Protein AF-A0A6B2M3L9-F1 (afdb_monomer)

Organism: NCBI:txid2706888

pLDDT: mean 85.32, std 13.28, range [47.09, 97.5]

Mean predicted aligned error: 15.11 Å

Solvent-accessible surface area (backbone atoms only — not comparable to full-atom values): 11676 Å² total; per-residue (Å²): 139,66,79,67,62,62,58,60,60,64,67,70,68,80,61,78,62,56,39,103,84,76,45,47,37,71,60,55,49,53,52,52,51,51,52,53,51,51,51,54,47,61,70,46,40,64,62,50,50,49,46,43,61,72,49,51,46,55,51,48,52,53,52,54,53,60,69,63,61,40,58,59,52,74,47,27,48,54,23,55,56,50,47,70,80,52,62,83,83,73,77,61,78,77,59,72,64,33,54,54,27,39,48,57,24,44,38,56,18,36,79,68,59,44,36,51,58,44,14,52,62,48,30,78,83,40,84,62,36,37,57,48,34,48,57,46,38,74,45,42,57,58,60,59,44,56,58,52,52,53,46,32,73,74,35,67,64,70,66,42,69,66,49,54,46,69,70,42,37,18,75,69,40,50,52,49,45,59,74,47,66,83,44,85,93,48,84,77,72,76,89,39,68,30,93,61,45,76,79,74,48,85,132

Foldseek 3Di:
DDPVVVVVVVVVPPDQDADPVRHRPVVVVVVVVVVVVVVVCVVCVVVVVVCCVVPVVVVVVVVVVVVVPCLCCVLQVQLVVQCVPDDPVVPDDRDVSSVVSVLVSLQVCLVVVSLLVVQVVCCVVPPPSNVVSVVCSVCSVVVVCVVLVVVCVVDVCSVDPVSVCVLFAAPVLVVQQVVCVPVPVDDRDDGDGHPCNVVVDDD

Sequence (203 aa):
MTPDEHRRADEAATGPMLAADGRPLKASLNRALRRQKLRAMMLIAPLLIFVLVTFIAPIADMLFRSIENQIVSDTLPRTTTELAEWDANSGDIPPPEVFHALFKDMFIATERKAHTRLGSRLNYELTGVSSLFRKSGRRVDDMGEVYQDQFEDLNGFWKDGENWSAMMGSGSWLSAMGDWNGNKDAAQPIFEARGDIASILPE

Radius of gyration: 38.56 Å; Cα contacts (8 Å, |Δi|>4): 122; chains: 1; bounding box: 56×53×126 Å

Secondary structure (DSSP, 8-state):
--THHHHHHHHTT-S--B-TTSSBHHHHHHHHHHHHHHHHHHHHHHHHHHHIIIIIHHHHHHHHHHHT-THHHHHSHHHHHHHTTS-TTS-SPPPHHHHHHHHHHHHHHHHTTHHHHHHHHHTTTSTTHHHHHHHHHHHHHHHHHHHHHHHHHH-GGGG-HHHHHHHHB-HHHHHHHHHHTT-TTSPPPPP-B-TTHHHHS--

Structure (mmCIF, N/CA/C/O backbone):
data_AF-A0A6B2M3L9-F1
#
_entry.id   AF-A0A6B2M3L9-F1
#
loop_
_atom_site.group_PDB
_atom_site.id
_atom_site.type_symbol
_atom_site.label_atom_id
_atom_site.label_alt_id
_atom_site.label_comp_id
_atom_site.label_asym_id
_atom_site.label_entity_id
_atom_site.label_seq_id
_atom_site.pdbx_PDB_ins_code
_atom_site.Cartn_x
_atom_site.Cartn_y
_atom_site.Cartn_z
_atom_site.occupancy
_atom_site.B_iso_or_equiv
_atom_site.auth_seq_id
_atom_site.auth_comp_id
_atom_site.auth_asym_id
_atom_site.auth_atom_id
_atom_site.pdbx_PDB_model_num
ATOM 1 N N . MET A 1 1 ? 4.095 -31.100 -97.650 1.00 48.94 1 MET A N 1
ATOM 2 C CA . MET A 1 1 ? 4.416 -31.017 -96.213 1.00 48.94 1 MET A CA 1
ATOM 3 C C . MET A 1 1 ? 3.658 -29.812 -95.678 1.00 48.94 1 MET A C 1
ATOM 5 O O . MET A 1 1 ? 3.922 -28.705 -96.132 1.00 48.94 1 MET A O 1
ATOM 9 N N . THR A 1 2 ? 2.571 -30.036 -94.939 1.00 52.72 2 THR A N 1
ATOM 10 C CA . THR A 1 2 ? 1.562 -29.008 -94.617 1.00 52.72 2 THR A CA 1
ATOM 11 C C . THR A 1 2 ? 1.890 -28.275 -93.307 1.00 52.72 2 THR A C 1
ATOM 13 O O . THR A 1 2 ? 2.439 -28.896 -92.399 1.00 52.72 2 THR A O 1
ATOM 16 N N . PRO A 1 3 ? 1.506 -26.990 -93.158 1.00 59.06 3 PRO A N 1
ATOM 17 C CA . PRO A 1 3 ? 1.778 -26.159 -91.971 1.00 59.06 3 PRO A CA 1
ATOM 18 C C . PRO A 1 3 ? 1.304 -26.719 -90.616 1.00 59.06 3 PRO A C 1
ATOM 20 O O . PRO A 1 3 ? 1.728 -26.234 -89.569 1.00 59.06 3 PRO A O 1
ATOM 23 N N . ASP A 1 4 ? 0.443 -27.738 -90.616 1.00 57.81 4 ASP A N 1
ATOM 24 C CA . ASP A 1 4 ? -0.094 -28.355 -89.400 1.00 57.81 4 ASP A CA 1
ATOM 25 C C . ASP A 1 4 ? 0.897 -29.288 -88.678 1.00 57.81 4 ASP A C 1
ATOM 27 O O . ASP A 1 4 ? 0.732 -29.530 -87.482 1.00 57.81 4 ASP A O 1
ATOM 31 N N . GLU A 1 5 ? 1.960 -29.760 -89.343 1.00 55.97 5 GLU A N 1
ATOM 32 C CA . GLU A 1 5 ? 3.018 -30.551 -88.684 1.00 55.97 5 GLU A CA 1
ATOM 33 C C . GLU A 1 5 ? 3.893 -29.689 -87.764 1.00 55.97 5 GLU A C 1
ATOM 35 O O . GLU A 1 5 ? 4.290 -30.139 -86.690 1.00 55.97 5 GLU A O 1
ATOM 40 N N . HIS A 1 6 ? 4.120 -28.421 -88.125 1.00 52.31 6 HIS A N 1
ATOM 41 C CA . HIS A 1 6 ? 4.870 -27.482 -87.288 1.00 52.31 6 HIS A CA 1
ATOM 42 C C . HIS A 1 6 ? 4.112 -27.120 -86.005 1.00 52.31 6 HIS A C 1
ATOM 44 O O . HIS A 1 6 ? 4.723 -27.007 -84.947 1.00 52.31 6 HIS A O 1
ATOM 50 N N . ARG A 1 7 ? 2.775 -27.025 -86.058 1.00 51.75 7 ARG A N 1
ATOM 51 C CA . ARG A 1 7 ? 1.961 -26.674 -84.882 1.00 51.75 7 ARG A CA 1
ATOM 52 C C . ARG A 1 7 ? 1.922 -27.795 -83.830 1.00 51.75 7 ARG A C 1
ATOM 54 O O . ARG A 1 7 ? 1.886 -27.501 -82.642 1.00 51.75 7 ARG A O 1
ATOM 61 N N . ARG A 1 8 ? 2.001 -29.071 -84.241 1.00 50.62 8 ARG A N 1
ATOM 62 C CA . ARG A 1 8 ? 2.058 -30.212 -83.301 1.00 50.62 8 ARG A CA 1
ATOM 63 C C . ARG A 1 8 ? 3.424 -30.405 -82.633 1.00 50.62 8 ARG A C 1
ATOM 65 O O . ARG A 1 8 ? 3.482 -31.016 -81.569 1.00 50.62 8 ARG A O 1
ATOM 72 N N . ALA A 1 9 ? 4.508 -29.920 -83.242 1.00 49.44 9 ALA A N 1
ATOM 73 C CA . ALA A 1 9 ? 5.849 -30.021 -82.664 1.00 49.44 9 ALA A CA 1
ATOM 74 C C . ALA A 1 9 ? 6.054 -29.038 -81.494 1.00 49.44 9 ALA A C 1
ATOM 76 O O . ALA A 1 9 ? 6.713 -29.390 -80.517 1.00 49.44 9 ALA A O 1
ATOM 77 N N . ASP A 1 10 ? 5.429 -27.856 -81.551 1.00 48.56 10 ASP A N 1
ATOM 78 C CA . ASP A 1 10 ? 5.537 -26.833 -80.500 1.00 48.56 10 ASP A CA 1
ATOM 79 C C . ASP A 1 10 ? 4.675 -27.139 -79.258 1.00 48.56 10 ASP A C 1
ATOM 81 O O . ASP A 1 10 ? 5.080 -26.839 -78.134 1.00 48.56 10 ASP A O 1
ATOM 85 N N . GLU A 1 11 ? 3.527 -27.813 -79.408 1.00 47.16 11 GLU A N 1
ATOM 86 C CA . GLU A 1 11 ? 2.681 -28.224 -78.267 1.00 47.16 11 GLU A CA 1
ATOM 87 C C . GLU A 1 11 ? 3.314 -29.345 -77.411 1.00 47.16 11 GLU A C 1
ATOM 89 O O . GLU A 1 11 ? 2.995 -29.498 -76.226 1.00 47.16 11 GLU A O 1
ATOM 94 N N . ALA A 1 12 ? 4.267 -30.103 -77.969 1.00 47.09 12 ALA A N 1
ATOM 95 C CA . ALA A 1 12 ? 4.959 -31.193 -77.277 1.00 47.09 12 ALA A CA 1
ATOM 96 C C . ALA A 1 12 ? 6.032 -30.718 -76.270 1.00 47.09 12 ALA A C 1
ATOM 98 O O . ALA A 1 12 ? 6.519 -31.516 -75.467 1.00 47.09 12 ALA A O 1
ATOM 99 N N . ALA A 1 13 ? 6.385 -29.427 -76.257 1.00 51.84 13 ALA A N 1
ATOM 100 C CA . ALA A 1 13 ? 7.450 -28.869 -75.416 1.00 51.84 13 ALA A CA 1
ATOM 101 C C . ALA A 1 13 ? 6.961 -28.290 -74.069 1.00 51.84 13 ALA A C 1
ATOM 103 O O . ALA A 1 13 ? 7.661 -27.507 -73.430 1.00 51.84 13 ALA A O 1
ATOM 104 N N . THR A 1 14 ? 5.780 -28.692 -73.593 1.00 51.78 14 THR A N 1
ATOM 105 C CA . THR A 1 14 ? 5.198 -28.215 -72.319 1.00 51.78 14 THR A CA 1
ATOM 106 C C . THR A 1 14 ? 5.592 -29.080 -71.108 1.00 51.78 14 THR A C 1
ATOM 108 O O . THR A 1 14 ? 4.874 -29.161 -70.112 1.00 51.78 14 THR A O 1
ATOM 111 N N . GLY A 1 15 ? 6.737 -29.765 -71.185 1.00 62.34 15 GLY A N 1
ATOM 112 C CA . GLY A 1 15 ? 7.331 -30.498 -70.064 1.00 62.34 15 GLY A CA 1
ATOM 113 C C . GLY A 1 15 ? 8.090 -29.560 -69.111 1.00 62.34 15 GLY A C 1
ATOM 114 O O . GLY A 1 15 ? 8.574 -28.512 -69.543 1.00 62.34 15 GLY A O 1
ATOM 115 N N . PRO A 1 16 ? 8.234 -29.888 -67.811 1.00 62.62 16 PRO A N 1
ATOM 116 C CA . PRO A 1 16 ? 9.019 -29.070 -66.886 1.00 62.62 16 PRO A CA 1
ATOM 117 C C . PRO A 1 16 ? 10.435 -28.878 -67.440 1.00 62.62 16 PRO A C 1
ATOM 119 O O . PRO A 1 16 ? 11.107 -29.872 -67.684 1.00 62.62 16 PRO A O 1
ATOM 122 N N . MET A 1 17 ? 10.906 -27.635 -67.622 1.00 62.09 17 MET A N 1
ATOM 123 C CA . MET A 1 17 ? 12.296 -27.390 -68.040 1.00 62.09 17 MET A CA 1
ATOM 124 C C . MET A 1 17 ? 13.234 -28.109 -67.067 1.00 62.09 17 MET A C 1
ATOM 126 O O . MET A 1 17 ? 13.226 -27.803 -65.872 1.00 62.09 17 MET A O 1
ATOM 130 N N . LEU A 1 18 ? 13.987 -29.091 -67.554 1.00 59.44 18 LEU A N 1
ATOM 131 C CA . LEU A 1 18 ? 14.898 -29.902 -66.752 1.00 59.44 18 LEU A CA 1
ATOM 132 C C . LEU A 1 18 ? 16.291 -29.264 -66.767 1.00 59.44 18 LEU A C 1
ATOM 134 O O . LEU A 1 18 ? 16.744 -28.754 -67.788 1.00 59.44 18 LEU A O 1
ATOM 138 N N . ALA A 1 19 ? 16.971 -29.273 -65.626 1.00 64.25 19 ALA A N 1
ATOM 139 C CA . ALA A 1 19 ? 18.393 -28.967 -65.553 1.00 64.25 19 ALA A CA 1
ATOM 140 C C . ALA A 1 19 ? 19.220 -30.144 -66.116 1.00 64.25 19 ALA A C 1
ATOM 142 O O . ALA A 1 19 ? 18.691 -31.237 -66.324 1.00 64.25 19 ALA A O 1
ATOM 143 N N . ALA A 1 20 ? 20.524 -29.939 -66.340 1.00 67.44 20 ALA A N 1
ATOM 144 C CA . ALA A 1 20 ? 21.440 -30.937 -66.919 1.00 67.44 20 ALA A CA 1
ATOM 145 C C . ALA A 1 20 ? 21.526 -32.273 -66.137 1.00 67.44 20 ALA A C 1
ATOM 147 O O . ALA A 1 20 ? 22.102 -33.238 -66.627 1.00 67.44 20 ALA A O 1
ATOM 148 N N . ASP A 1 21 ? 20.944 -32.335 -64.935 1.00 64.75 21 ASP A N 1
ATOM 149 C CA . ASP A 1 21 ? 20.854 -33.489 -64.036 1.00 64.75 21 ASP A CA 1
ATOM 150 C C . ASP A 1 21 ? 19.452 -34.149 -63.999 1.00 64.75 21 ASP A C 1
ATOM 152 O O . ASP A 1 21 ? 19.182 -34.983 -63.134 1.00 64.75 21 ASP A O 1
ATOM 156 N N . GLY A 1 22 ? 18.540 -33.779 -64.909 1.00 66.56 22 GLY A N 1
ATOM 157 C CA . GLY A 1 22 ? 17.217 -34.404 -65.059 1.00 66.56 22 GLY A CA 1
ATOM 158 C C . GLY A 1 22 ? 16.165 -33.967 -64.031 1.00 66.56 22 GLY A C 1
ATOM 159 O O . GLY A 1 22 ? 15.066 -34.519 -63.998 1.00 66.56 22 GLY A O 1
ATOM 160 N N . ARG A 1 23 ? 16.463 -32.972 -63.186 1.00 69.69 23 ARG A N 1
ATOM 161 C CA . ARG A 1 23 ? 15.515 -32.404 -62.210 1.00 69.69 23 ARG A CA 1
ATOM 162 C C . ARG A 1 23 ? 14.877 -31.121 -62.744 1.00 69.69 23 ARG A C 1
ATOM 164 O O . ARG A 1 23 ? 15.546 -30.371 -63.451 1.00 69.69 23 ARG A O 1
ATOM 171 N N . PRO A 1 24 ? 13.621 -30.796 -62.379 1.00 77.25 24 PRO A N 1
ATOM 172 C CA . PRO A 1 24 ? 12.988 -29.557 -62.819 1.00 77.25 24 PRO A CA 1
ATOM 173 C C . PRO A 1 24 ? 13.803 -28.341 -62.353 1.00 77.25 24 PRO A C 1
ATOM 175 O O . PRO A 1 24 ? 14.086 -28.181 -61.164 1.00 77.25 24 PRO A O 1
ATOM 178 N N . LEU A 1 25 ? 14.152 -27.461 -63.290 1.00 67.44 25 LEU A N 1
ATOM 179 C CA . LEU A 1 25 ? 15.033 -26.298 -63.135 1.00 67.44 25 LEU A CA 1
ATOM 180 C C . LEU A 1 25 ? 14.599 -25.364 -61.993 1.00 67.44 25 LEU A C 1
ATOM 182 O O . LEU A 1 25 ? 15.423 -24.821 -61.261 1.00 67.44 25 LEU A O 1
ATOM 186 N N . LYS A 1 26 ? 13.286 -25.229 -61.766 1.00 69.88 26 LYS A N 1
ATOM 187 C CA . LYS A 1 26 ? 12.735 -24.465 -60.633 1.00 69.88 26 LYS A CA 1
ATOM 188 C C . LYS A 1 26 ? 13.157 -25.043 -59.275 1.00 69.88 26 LYS A C 1
ATOM 190 O O . LYS A 1 26 ? 13.418 -24.291 -58.338 1.00 69.88 26 LYS A O 1
ATOM 195 N N . ALA A 1 27 ? 13.245 -26.368 -59.151 1.00 73.19 27 ALA A N 1
ATOM 196 C CA . ALA A 1 27 ? 13.623 -27.030 -57.906 1.00 73.19 27 ALA A CA 1
ATOM 197 C C . ALA A 1 27 ? 15.128 -26.899 -57.616 1.00 73.19 27 ALA A C 1
ATOM 199 O O . ALA A 1 27 ? 15.513 -26.671 -56.465 1.00 73.19 27 ALA A O 1
ATOM 200 N N . SER A 1 28 ? 15.981 -26.988 -58.643 1.00 72.94 28 SER A N 1
ATOM 201 C CA . SER A 1 28 ? 17.429 -26.794 -58.497 1.00 72.94 28 SER A CA 1
ATOM 202 C C . SER A 1 28 ? 17.779 -25.332 -58.189 1.00 72.94 28 SER A C 1
ATOM 204 O O . SER A 1 28 ? 18.549 -25.081 -57.256 1.00 72.94 28 SER A O 1
ATOM 206 N N . LEU A 1 29 ? 17.130 -24.370 -58.858 1.00 77.56 29 LEU A N 1
ATOM 207 C CA . LEU A 1 29 ? 17.262 -22.935 -58.574 1.00 77.56 29 LEU A CA 1
ATOM 208 C C . LEU A 1 29 ? 16.836 -22.589 -57.144 1.00 77.56 29 LEU A C 1
ATOM 210 O O . LEU A 1 29 ? 17.600 -21.968 -56.408 1.00 77.56 29 LEU A O 1
ATOM 214 N N . ASN A 1 30 ? 15.664 -23.046 -56.697 1.00 79.62 30 ASN A N 1
ATOM 215 C CA . ASN A 1 30 ? 15.196 -22.780 -55.334 1.00 79.62 30 ASN A CA 1
ATOM 216 C C . ASN A 1 30 ? 16.140 -23.351 -54.265 1.00 79.62 30 ASN A C 1
ATOM 218 O O . ASN A 1 30 ? 16.348 -22.730 -53.220 1.00 79.62 30 ASN A O 1
ATOM 222 N N . ARG A 1 31 ? 16.753 -24.514 -54.515 1.00 81.56 31 ARG A N 1
ATOM 223 C CA . ARG A 1 31 ? 17.746 -25.107 -53.607 1.00 81.56 31 ARG A CA 1
ATOM 224 C C . ARG A 1 31 ? 19.040 -24.295 -53.566 1.00 81.56 31 ARG A C 1
ATOM 226 O O . ARG A 1 31 ? 19.582 -24.083 -52.480 1.00 81.56 31 ARG A O 1
ATOM 233 N N . ALA A 1 32 ? 19.525 -23.842 -54.720 1.00 81.62 32 ALA A N 1
ATOM 234 C CA . ALA A 1 32 ? 20.705 -22.986 -54.811 1.00 81.62 32 ALA A CA 1
ATOM 235 C C . ALA A 1 32 ? 20.472 -21.645 -54.094 1.00 81.62 32 ALA A C 1
ATOM 237 O O . ALA A 1 32 ? 21.270 -21.253 -53.242 1.00 81.62 32 ALA A O 1
ATOM 238 N N . LEU A 1 33 ? 19.319 -21.014 -54.331 1.00 81.81 33 LEU A N 1
ATOM 239 C CA . LEU A 1 33 ? 18.923 -19.763 -53.685 1.00 81.81 33 LEU A CA 1
ATOM 240 C C . LEU A 1 33 ? 18.785 -19.908 -52.163 1.00 81.81 33 LEU A C 1
ATOM 242 O O . LEU A 1 33 ? 19.264 -19.053 -51.422 1.00 81.81 33 LEU A O 1
ATOM 246 N N . ARG A 1 34 ? 18.191 -21.000 -51.660 1.00 86.69 34 ARG A N 1
ATOM 247 C CA . ARG A 1 34 ? 18.121 -21.271 -50.209 1.00 86.69 34 ARG A CA 1
ATOM 248 C C . ARG A 1 34 ? 19.507 -21.420 -49.581 1.00 86.69 34 ARG A C 1
ATOM 250 O O . ARG A 1 34 ? 19.736 -20.889 -48.500 1.00 86.69 34 ARG A O 1
ATOM 257 N N . ARG A 1 35 ? 20.441 -22.099 -50.257 1.00 89.00 35 ARG A N 1
ATOM 258 C CA . ARG A 1 35 ? 21.833 -22.241 -49.790 1.00 89.00 35 ARG A CA 1
ATOM 259 C C . ARG A 1 35 ? 22.562 -20.902 -49.752 1.00 89.00 35 ARG A C 1
ATOM 261 O O . ARG A 1 35 ? 23.281 -20.639 -48.793 1.00 89.00 35 ARG A O 1
ATOM 268 N N . GLN A 1 36 ? 22.356 -20.059 -50.759 1.00 87.81 36 GLN A N 1
ATOM 269 C CA . GLN A 1 36 ? 22.937 -18.719 -50.798 1.00 87.81 36 GLN A CA 1
ATOM 270 C C . GLN A 1 36 ? 22.369 -17.829 -49.684 1.00 87.81 36 GLN A C 1
ATOM 272 O O . GLN A 1 36 ? 23.140 -17.199 -48.965 1.00 87.81 36 GLN A O 1
ATOM 277 N N . LYS A 1 37 ? 21.045 -17.849 -49.468 1.00 86.62 37 LYS A N 1
ATOM 278 C CA . LYS A 1 37 ? 20.388 -17.130 -48.362 1.00 86.62 37 LYS A CA 1
ATOM 279 C C . LYS A 1 37 ? 20.866 -17.612 -46.992 1.00 86.62 37 LYS A C 1
ATOM 281 O O . LYS A 1 37 ? 21.192 -16.788 -46.149 1.00 86.62 37 LYS A O 1
ATOM 286 N N . LEU A 1 38 ? 20.966 -18.925 -46.777 1.00 92.38 38 LEU A N 1
ATOM 287 C CA . LEU A 1 38 ? 21.485 -19.487 -45.525 1.00 92.38 38 LEU A CA 1
ATOM 288 C C . LEU A 1 38 ? 22.948 -19.105 -45.282 1.00 92.38 38 LEU A C 1
ATOM 290 O O . LEU A 1 38 ? 23.289 -18.752 -44.161 1.00 92.38 38 LEU A O 1
ATOM 294 N N . ARG A 1 39 ? 23.806 -19.120 -46.312 1.00 92.62 39 ARG A N 1
ATOM 295 C CA . ARG A 1 39 ? 25.192 -18.635 -46.186 1.00 92.62 39 ARG A CA 1
ATOM 296 C C . ARG A 1 39 ? 25.254 -17.157 -45.819 1.00 92.62 39 ARG A C 1
ATOM 298 O O . ARG A 1 39 ? 26.001 -16.805 -44.915 1.00 92.62 39 ARG A O 1
ATOM 305 N N . ALA A 1 40 ? 24.465 -16.314 -46.483 1.00 91.62 40 ALA A N 1
ATOM 306 C CA . ALA A 1 40 ? 24.402 -14.890 -46.167 1.00 91.62 40 ALA A CA 1
ATOM 307 C C . ALA A 1 40 ? 23.916 -14.653 -44.725 1.00 91.62 40 ALA A C 1
ATOM 309 O O . ALA A 1 40 ? 24.529 -13.880 -43.995 1.00 91.62 40 ALA A O 1
ATOM 310 N N . MET A 1 41 ? 22.882 -15.378 -44.281 1.00 93.81 41 MET A N 1
ATOM 311 C CA . MET A 1 41 ? 22.412 -15.310 -42.895 1.00 93.81 41 MET A CA 1
ATOM 312 C C . MET A 1 41 ? 23.466 -15.808 -41.904 1.00 93.81 41 MET A C 1
ATOM 314 O O . MET A 1 41 ? 23.666 -15.155 -40.893 1.00 93.81 41 MET A O 1
ATOM 318 N N . MET A 1 42 ? 24.189 -16.895 -42.195 1.00 95.62 42 MET A N 1
ATOM 319 C CA . MET A 1 42 ? 25.257 -17.401 -41.319 1.00 95.62 42 MET A CA 1
ATOM 320 C C . MET A 1 42 ? 26.441 -16.437 -41.191 1.00 95.62 42 MET A C 1
ATOM 322 O O . MET A 1 42 ? 27.052 -16.386 -40.132 1.00 95.62 42 MET A O 1
ATOM 326 N N . LEU A 1 43 ? 26.762 -15.666 -42.234 1.00 94.81 43 LEU A N 1
ATOM 327 C CA . LEU A 1 43 ? 27.829 -14.660 -42.176 1.00 94.81 43 LEU A CA 1
ATOM 328 C C . LEU A 1 43 ? 27.445 -13.448 -41.314 1.00 94.81 43 LEU A C 1
ATOM 330 O O . LEU A 1 43 ? 28.302 -12.883 -40.644 1.00 94.81 43 LEU A O 1
ATOM 334 N N . ILE A 1 44 ? 26.167 -13.061 -41.315 1.00 94.44 44 ILE A N 1
ATOM 335 C CA . ILE A 1 44 ? 25.662 -11.899 -40.562 1.00 94.44 44 ILE A CA 1
ATOM 336 C C . ILE A 1 44 ? 25.198 -12.300 -39.150 1.00 94.44 44 ILE A C 1
ATOM 338 O O . ILE A 1 44 ? 25.200 -11.474 -38.237 1.00 94.44 44 ILE A O 1
ATOM 342 N N . ALA A 1 45 ? 24.847 -13.573 -38.944 1.00 96.38 45 ALA A N 1
ATOM 343 C CA . ALA A 1 45 ? 24.334 -14.102 -37.684 1.00 96.38 45 ALA A CA 1
ATOM 344 C C . ALA A 1 45 ? 25.205 -13.779 -36.458 1.00 96.38 45 ALA A C 1
ATOM 346 O O . ALA A 1 45 ? 24.614 -13.392 -35.458 1.00 96.38 45 ALA A O 1
ATOM 347 N N . PRO A 1 46 ? 26.553 -13.859 -36.477 1.00 95.88 46 PRO A N 1
ATOM 348 C CA . PRO A 1 46 ? 27.361 -13.567 -35.291 1.00 95.88 46 PRO A CA 1
ATOM 349 C C . PRO A 1 46 ? 27.185 -12.127 -34.805 1.00 95.88 46 PRO A C 1
ATOM 351 O O . PRO A 1 46 ? 26.963 -11.894 -33.619 1.00 95.88 46 PRO A O 1
ATOM 354 N N . LEU A 1 47 ? 27.217 -11.165 -35.732 1.00 96.50 47 LEU A N 1
ATOM 355 C CA . LEU A 1 47 ? 27.006 -9.755 -35.417 1.00 96.50 47 LEU A CA 1
ATOM 356 C C . LEU A 1 47 ? 25.562 -9.502 -34.972 1.00 96.50 47 LEU A C 1
ATOM 358 O O . LEU A 1 47 ? 25.329 -8.792 -33.998 1.00 96.50 47 LEU A O 1
ATOM 362 N N . LEU A 1 48 ? 24.593 -10.111 -35.656 1.00 96.62 48 LEU A N 1
ATOM 363 C CA . LEU A 1 48 ? 23.184 -9.979 -35.303 1.00 96.62 48 LEU A CA 1
ATOM 364 C C . LEU A 1 48 ? 22.901 -10.534 -33.900 1.00 96.62 48 LEU A C 1
ATOM 366 O O . LEU A 1 48 ? 22.276 -9.855 -33.095 1.00 96.62 48 LEU A O 1
ATOM 370 N N . ILE A 1 49 ? 23.401 -11.732 -33.587 1.00 97.44 49 ILE A N 1
ATOM 371 C CA . ILE A 1 49 ? 23.283 -12.357 -32.264 1.00 97.44 49 ILE A CA 1
ATOM 372 C C . ILE A 1 49 ? 23.933 -11.468 -31.207 1.00 97.44 49 ILE A C 1
ATOM 374 O O . ILE A 1 49 ? 23.331 -11.242 -30.162 1.00 97.44 49 ILE A O 1
ATOM 378 N N . PHE A 1 50 ? 25.118 -10.915 -31.484 1.00 97.50 50 PHE A N 1
ATOM 379 C CA . PHE A 1 50 ? 25.769 -9.984 -30.568 1.00 97.50 50 PHE A CA 1
ATOM 380 C C . PHE A 1 50 ? 24.866 -8.786 -30.248 1.00 97.50 50 PHE A C 1
ATOM 382 O O . PHE A 1 50 ? 24.662 -8.480 -29.076 1.00 97.50 50 PHE A O 1
ATOM 389 N N . VAL A 1 51 ? 24.258 -8.153 -31.256 1.00 97.19 51 VAL A N 1
ATOM 390 C CA . VAL A 1 51 ? 23.336 -7.022 -31.048 1.00 97.19 51 VAL A CA 1
ATOM 391 C C . VAL A 1 51 ? 22.080 -7.444 -30.280 1.00 97.19 51 VAL A C 1
ATOM 393 O O . VAL A 1 51 ? 21.659 -6.746 -29.358 1.00 97.19 51 VAL A O 1
ATOM 396 N N . LEU A 1 52 ? 21.497 -8.597 -30.617 1.00 97.44 52 LEU A N 1
ATOM 397 C CA . LEU A 1 52 ? 20.324 -9.124 -29.920 1.00 97.44 52 LEU A CA 1
ATOM 398 C C . LEU A 1 52 ? 20.609 -9.351 -28.431 1.00 97.44 52 LEU A C 1
ATOM 400 O O . LEU A 1 52 ? 19.792 -8.983 -27.596 1.00 97.44 52 LEU A O 1
ATOM 404 N N . VAL A 1 53 ? 21.772 -9.910 -28.095 1.00 97.25 53 VAL A N 1
ATOM 405 C CA . VAL A 1 53 ? 22.145 -10.222 -26.708 1.00 97.25 53 VAL A CA 1
ATOM 406 C C . VAL A 1 53 ? 22.601 -8.985 -25.933 1.00 97.25 53 VAL A C 1
ATOM 408 O O . VAL A 1 53 ? 22.296 -8.870 -24.754 1.00 97.25 53 VAL A O 1
ATOM 411 N N . THR A 1 54 ? 23.333 -8.063 -26.559 1.00 96.75 54 THR A N 1
ATOM 412 C CA . THR A 1 54 ? 23.957 -6.932 -25.842 1.00 96.75 54 THR A CA 1
ATOM 413 C C . THR A 1 54 ? 23.087 -5.685 -25.779 1.00 96.75 54 THR A C 1
ATOM 415 O O . THR A 1 54 ? 23.219 -4.909 -24.837 1.00 96.75 54 THR A O 1
ATOM 418 N N . PHE A 1 55 ? 22.182 -5.500 -26.741 1.00 94.94 55 PHE A N 1
ATOM 419 C CA . PHE A 1 55 ? 21.291 -4.343 -26.788 1.00 94.94 55 PHE A CA 1
ATOM 420 C C . PHE A 1 55 ? 19.833 -4.749 -26.597 1.00 94.94 55 PHE A C 1
ATOM 422 O O . PHE A 1 55 ? 19.188 -4.262 -25.674 1.00 94.94 55 PHE A O 1
ATOM 429 N N . ILE A 1 56 ? 19.302 -5.654 -27.430 1.00 95.50 56 ILE A N 1
ATOM 430 C CA . ILE A 1 56 ? 17.856 -5.942 -27.416 1.00 95.50 56 ILE A CA 1
ATOM 431 C C . ILE A 1 56 ? 17.433 -6.671 -26.137 1.00 95.50 56 ILE A C 1
ATOM 433 O O . ILE A 1 56 ? 16.438 -6.280 -25.534 1.00 95.50 56 ILE A O 1
ATOM 437 N N . ALA A 1 57 ? 18.178 -7.687 -25.694 1.00 95.19 57 ALA A N 1
ATOM 438 C CA . ALA A 1 57 ? 17.829 -8.447 -24.497 1.00 95.19 57 ALA A CA 1
ATOM 439 C C . ALA A 1 57 ? 17.830 -7.581 -23.216 1.00 95.19 57 ALA A C 1
ATOM 441 O O . ALA A 1 57 ? 16.818 -7.609 -22.519 1.00 95.19 57 ALA A O 1
ATOM 442 N N . PRO A 1 58 ? 18.852 -6.747 -22.921 1.00 89.19 58 PRO A N 1
ATOM 443 C CA . PRO A 1 58 ? 18.803 -5.830 -21.781 1.00 89.19 58 PRO A CA 1
ATOM 444 C C . PRO A 1 58 ? 17.693 -4.784 -21.885 1.00 89.19 58 PRO A C 1
ATOM 446 O O . PRO A 1 58 ? 17.071 -4.463 -20.880 1.00 89.19 58 PRO A O 1
ATOM 449 N N . ILE A 1 59 ? 17.410 -4.255 -23.080 1.00 91.75 59 ILE A N 1
ATOM 450 C CA . ILE A 1 59 ? 16.310 -3.295 -23.265 1.00 91.75 59 ILE A CA 1
ATOM 451 C C . ILE A 1 59 ? 14.964 -3.967 -22.994 1.00 91.75 59 ILE A C 1
ATOM 453 O O . ILE A 1 59 ? 14.135 -3.388 -22.301 1.00 91.75 59 ILE A O 1
ATOM 457 N N . ALA A 1 60 ? 14.753 -5.183 -23.502 1.00 87.06 60 ALA A N 1
ATOM 458 C CA . ALA A 1 60 ? 13.552 -5.958 -23.220 1.00 87.06 60 ALA A CA 1
ATOM 459 C C . ALA A 1 60 ? 13.423 -6.254 -21.717 1.00 87.06 60 ALA A C 1
ATOM 461 O O . ALA A 1 60 ? 12.354 -6.019 -21.162 1.00 87.06 60 ALA A O 1
ATOM 462 N N . ASP A 1 61 ? 14.503 -6.677 -21.047 1.00 84.38 61 ASP A N 1
ATOM 463 C CA . ASP A 1 61 ? 14.533 -6.891 -19.589 1.00 84.38 61 ASP A CA 1
ATOM 464 C C . ASP A 1 61 ? 14.163 -5.612 -18.820 1.00 84.38 61 ASP A C 1
ATOM 466 O O . ASP A 1 61 ? 13.319 -5.637 -17.927 1.0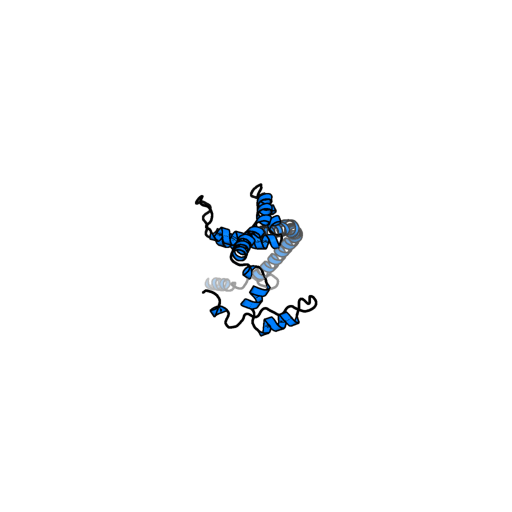0 84.38 61 ASP A O 1
ATOM 470 N N . MET A 1 62 ? 14.715 -4.462 -19.219 1.00 82.50 62 MET A N 1
ATOM 471 C CA . MET A 1 62 ? 14.369 -3.165 -18.628 1.00 82.50 62 MET A CA 1
ATOM 472 C C . MET A 1 62 ? 12.910 -2.769 -18.896 1.00 82.50 62 MET A C 1
ATOM 474 O O . MET A 1 62 ? 12.265 -2.200 -18.017 1.00 82.50 62 MET A O 1
ATOM 478 N N . LEU A 1 63 ? 12.365 -3.088 -20.075 1.00 80.44 63 LEU A N 1
ATOM 479 C CA . LEU A 1 63 ? 10.968 -2.816 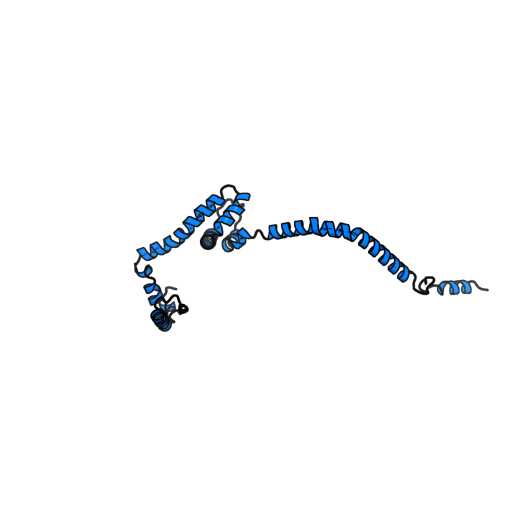-20.422 1.00 80.44 63 LEU A CA 1
ATOM 480 C C . LEU A 1 63 ? 10.004 -3.671 -19.587 1.00 80.44 63 LEU A C 1
ATOM 482 O O . LEU A 1 63 ? 9.039 -3.141 -19.040 1.00 80.44 63 LEU A O 1
ATOM 486 N N . PHE A 1 64 ? 10.282 -4.972 -19.444 1.00 72.31 64 PHE A N 1
ATOM 487 C CA . PHE A 1 64 ? 9.492 -5.870 -18.598 1.00 72.31 64 PHE A CA 1
ATOM 488 C C . PHE A 1 64 ? 9.573 -5.458 -17.123 1.00 72.31 64 PHE A C 1
ATOM 490 O O . PHE A 1 64 ? 8.531 -5.302 -16.491 1.00 72.31 64 PHE A O 1
ATOM 497 N N . ARG A 1 65 ? 10.767 -5.119 -16.613 1.00 66.38 65 ARG A N 1
ATOM 498 C CA . ARG A 1 65 ? 10.949 -4.533 -15.268 1.00 66.38 65 ARG A CA 1
ATOM 499 C C . ARG A 1 65 ? 10.176 -3.225 -15.063 1.00 66.38 65 ARG A C 1
ATOM 501 O O . ARG A 1 65 ? 9.758 -2.930 -13.947 1.00 66.38 65 ARG A O 1
ATOM 508 N N . SER A 1 66 ? 10.000 -2.420 -16.113 1.00 61.09 66 SER A N 1
ATOM 509 C CA . SER A 1 66 ? 9.243 -1.163 -16.048 1.00 61.09 66 SER A CA 1
ATOM 510 C C . SER A 1 66 ? 7.732 -1.387 -15.977 1.00 61.09 66 SER A C 1
ATOM 512 O O . SER A 1 66 ? 7.039 -0.577 -15.363 1.00 61.09 66 SER A O 1
ATOM 514 N N . ILE A 1 67 ? 7.221 -2.461 -16.585 1.00 57.19 67 ILE A N 1
ATOM 515 C CA . ILE A 1 67 ? 5.819 -2.890 -16.452 1.00 57.19 67 ILE A CA 1
ATOM 516 C C . ILE A 1 67 ? 5.611 -3.573 -15.087 1.00 57.19 67 ILE A C 1
ATOM 518 O O . ILE A 1 67 ? 4.595 -3.358 -14.435 1.00 57.19 67 ILE A O 1
ATOM 522 N N . GLU A 1 68 ? 6.610 -4.312 -14.598 1.00 52.38 68 GLU A N 1
ATOM 523 C CA . GLU A 1 68 ? 6.670 -4.900 -13.248 1.00 52.38 68 GLU A CA 1
ATOM 524 C C . GLU A 1 68 ? 6.906 -3.877 -12.125 1.00 52.38 68 GLU A C 1
ATOM 526 O O . GLU A 1 68 ? 7.107 -4.247 -10.968 1.00 52.38 68 GLU A O 1
ATOM 531 N N . ASN A 1 69 ? 6.812 -2.573 -12.398 1.00 63.78 69 ASN A N 1
ATOM 532 C CA . ASN A 1 69 ? 6.787 -1.535 -11.364 1.00 63.78 69 ASN A CA 1
ATOM 533 C C . ASN A 1 69 ? 5.430 -1.514 -10.622 1.00 63.78 69 ASN A C 1
ATOM 535 O O . ASN A 1 69 ? 4.865 -0.456 -10.350 1.00 63.78 69 ASN A O 1
ATOM 539 N N . GLN A 1 70 ? 4.916 -2.703 -10.292 1.00 76.19 70 GLN A N 1
ATOM 540 C CA . GLN A 1 70 ? 3.642 -2.988 -9.635 1.00 76.19 70 GLN A CA 1
ATOM 541 C C . GLN A 1 70 ? 3.655 -2.614 -8.154 1.00 76.19 70 GLN A C 1
ATOM 543 O O . GLN A 1 70 ? 2.683 -2.843 -7.457 1.00 76.19 70 GLN A O 1
ATOM 548 N N . ILE A 1 71 ? 4.710 -1.972 -7.645 1.00 87.88 71 ILE A N 1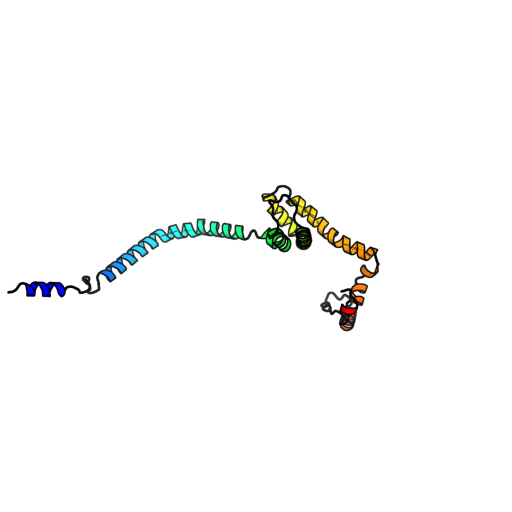
ATOM 549 C CA . ILE A 1 71 ? 4.807 -1.623 -6.225 1.00 87.88 71 ILE A CA 1
ATOM 550 C C . ILE A 1 71 ? 3.591 -0.839 -5.718 1.00 87.88 71 ILE A C 1
ATOM 552 O O . ILE A 1 71 ? 3.211 -1.016 -4.566 1.00 87.88 71 ILE A O 1
ATOM 556 N N . VAL A 1 72 ? 2.959 -0.009 -6.554 1.00 91.25 72 VAL A N 1
ATOM 557 C CA . VAL A 1 72 ? 1.725 0.695 -6.179 1.00 91.25 72 VAL A CA 1
ATOM 558 C C . VAL A 1 72 ? 0.542 -0.269 -6.110 1.00 91.25 72 VAL A C 1
ATOM 560 O O . VAL A 1 72 ? -0.119 -0.298 -5.082 1.00 91.25 72 VAL A O 1
ATOM 563 N N . SER A 1 73 ? 0.296 -1.079 -7.142 1.00 91.38 73 SER A N 1
ATOM 564 C CA . SER A 1 73 ? -0.814 -2.045 -7.162 1.00 91.38 73 SER A CA 1
ATOM 565 C C . SER A 1 73 ? -0.639 -3.187 -6.155 1.00 91.38 73 SER A C 1
ATOM 567 O O . SER A 1 73 ? -1.616 -3.649 -5.589 1.00 91.38 73 SER A O 1
ATOM 569 N N . ASP A 1 74 ? 0.592 -3.604 -5.868 1.00 92.38 74 ASP A N 1
ATOM 570 C CA . ASP A 1 74 ? 0.912 -4.656 -4.897 1.00 92.38 74 ASP A CA 1
ATOM 571 C C . ASP A 1 74 ? 0.771 -4.162 -3.457 1.00 92.38 74 ASP A C 1
ATOM 573 O O . ASP A 1 74 ? 0.382 -4.912 -2.560 1.00 92.38 74 ASP A O 1
ATOM 577 N N . THR A 1 75 ? 1.128 -2.896 -3.220 1.00 94.81 75 THR A N 1
ATOM 578 C CA . THR A 1 75 ? 1.066 -2.298 -1.882 1.00 94.81 75 THR A CA 1
ATOM 579 C C . THR A 1 75 ? -0.315 -1.716 -1.593 1.00 94.81 75 THR A C 1
ATOM 581 O O . THR A 1 75 ? -0.759 -1.789 -0.453 1.00 94.81 75 THR A O 1
ATOM 584 N N . LEU A 1 76 ? -0.990 -1.160 -2.606 1.00 96.25 76 LEU A N 1
ATOM 585 C CA . LEU A 1 76 ? -2.307 -0.522 -2.520 1.00 96.25 76 LEU A CA 1
ATOM 586 C C . LEU A 1 76 ? -3.351 -1.152 -3.479 1.00 96.25 76 LEU A C 1
ATOM 588 O O . LEU A 1 76 ? -3.964 -0.437 -4.283 1.00 96.25 76 LEU A O 1
ATOM 592 N N . PRO A 1 77 ? -3.565 -2.482 -3.449 1.00 96.19 77 PRO A N 1
ATOM 593 C CA . PRO A 1 77 ? -4.434 -3.166 -4.411 1.00 96.19 77 PRO A CA 1
ATOM 594 C C . PRO A 1 77 ? -5.899 -2.730 -4.327 1.00 96.19 77 PRO A C 1
ATOM 596 O O . PRO A 1 77 ? -6.563 -2.578 -5.352 1.00 96.19 77 PRO A O 1
ATOM 599 N N . ARG A 1 78 ? -6.421 -2.498 -3.119 1.00 97.38 78 ARG A N 1
ATOM 600 C CA . ARG A 1 78 ? -7.814 -2.070 -2.933 1.00 97.38 78 ARG A CA 1
ATOM 601 C C . ARG A 1 78 ? -7.963 -0.621 -3.365 1.00 97.38 78 ARG A C 1
ATOM 603 O O . ARG A 1 78 ? -8.851 -0.294 -4.135 1.00 97.38 78 ARG A O 1
ATOM 610 N N . THR A 1 79 ? -7.032 0.228 -2.939 1.00 96.44 79 THR A N 1
ATOM 611 C CA . THR A 1 79 ? -7.037 1.664 -3.245 1.00 96.44 79 THR A CA 1
ATOM 612 C C . THR A 1 79 ? -6.984 1.911 -4.747 1.00 96.44 79 THR A C 1
ATOM 614 O O . THR A 1 79 ? -7.714 2.747 -5.260 1.00 96.44 79 THR A O 1
ATOM 617 N N . THR A 1 80 ? -6.117 1.189 -5.460 1.00 94.00 80 THR A N 1
ATOM 618 C CA . THR A 1 80 ? -5.987 1.322 -6.919 1.00 94.00 80 THR A CA 1
ATOM 619 C C . THR A 1 80 ? -7.224 0.829 -7.661 1.00 94.00 80 THR A C 1
ATOM 621 O O . THR A 1 80 ? -7.551 1.392 -8.701 1.00 94.00 80 THR A O 1
ATOM 624 N N . THR A 1 81 ? -7.929 -0.162 -7.110 1.00 94.44 81 THR A N 1
ATOM 625 C CA . THR A 1 81 ? -9.216 -0.624 -7.643 1.00 94.44 81 THR A CA 1
ATOM 626 C C . THR A 1 81 ? -10.286 0.458 -7.493 1.00 94.44 81 THR A C 1
ATOM 628 O O . THR A 1 81 ? -10.882 0.849 -8.488 1.00 94.44 81 THR A O 1
ATOM 631 N N . GLU A 1 82 ? -10.463 1.013 -6.291 1.00 94.56 82 GLU A N 1
ATOM 632 C CA . GLU A 1 82 ? -11.459 2.069 -6.039 1.00 94.56 82 GLU A CA 1
ATOM 633 C C . GLU A 1 82 ? -11.144 3.369 -6.804 1.00 94.56 82 GLU A C 1
ATOM 635 O O . GLU A 1 82 ? -12.033 4.051 -7.308 1.00 94.56 82 GLU A O 1
ATOM 640 N N . LEU A 1 83 ? -9.859 3.718 -6.944 1.00 92.75 83 LEU A N 1
ATOM 641 C CA . LEU A 1 83 ? -9.434 4.895 -7.708 1.00 92.75 83 LEU A CA 1
ATOM 642 C C . LEU A 1 83 ? -9.717 4.780 -9.209 1.00 92.75 83 LEU A C 1
ATOM 644 O O . LEU A 1 83 ? -9.751 5.811 -9.877 1.00 92.75 83 LEU A O 1
ATOM 648 N N . ALA A 1 84 ? -9.902 3.572 -9.750 1.00 89.88 84 ALA A N 1
ATOM 649 C CA . ALA A 1 84 ? -10.164 3.386 -11.176 1.00 89.88 84 ALA A CA 1
ATOM 650 C C . ALA A 1 84 ? -11.498 4.014 -11.617 1.00 89.88 84 ALA A C 1
ATOM 652 O O . ALA A 1 84 ? -11.647 4.373 -12.784 1.00 89.88 84 ALA A O 1
ATOM 653 N N . GLU A 1 85 ? -12.446 4.159 -10.689 1.00 86.88 85 GLU A N 1
ATOM 654 C CA . GLU A 1 85 ? -13.766 4.747 -10.938 1.00 86.88 85 GLU A CA 1
ATOM 655 C C . GLU A 1 85 ? -13.801 6.266 -10.705 1.00 86.88 85 GLU A C 1
ATOM 657 O O . GLU A 1 85 ? -14.748 6.940 -11.112 1.00 86.88 85 GLU A O 1
ATOM 662 N N . TRP A 1 86 ? -12.772 6.825 -10.064 1.00 91.19 86 TRP A N 1
ATOM 663 C CA . TRP A 1 86 ? -12.712 8.243 -9.721 1.00 91.19 86 TRP A CA 1
ATOM 664 C C . TRP A 1 86 ? -12.141 9.097 -10.866 1.00 91.19 86 TRP A C 1
ATOM 666 O O . TRP A 1 86 ? -11.093 8.792 -11.436 1.00 91.19 86 TRP A O 1
ATOM 676 N N . ASP A 1 87 ? -12.807 10.217 -11.177 1.00 89.25 87 ASP A N 1
ATOM 677 C CA . ASP A 1 87 ? -12.335 11.185 -12.175 1.00 89.25 87 ASP A CA 1
ATOM 678 C C . ASP A 1 87 ? -11.364 12.205 -11.567 1.00 89.25 87 ASP A C 1
ATOM 680 O O . ASP A 1 87 ? -11.759 13.160 -10.892 1.00 89.25 87 ASP A O 1
ATOM 684 N N . ALA A 1 88 ? -10.083 12.047 -11.898 1.00 86.81 88 ALA A N 1
ATOM 685 C CA . ALA A 1 88 ? -9.015 12.937 -11.459 1.00 86.81 88 ALA A CA 1
ATOM 686 C C . ALA A 1 88 ? -9.115 14.377 -12.008 1.00 86.81 88 ALA A C 1
ATOM 688 O O . ALA A 1 88 ? -8.459 15.269 -11.470 1.00 86.81 88 ALA A O 1
ATOM 689 N N . ASN A 1 89 ? -9.905 14.632 -13.061 1.00 91.38 89 ASN A N 1
ATOM 690 C CA . ASN A 1 89 ? -10.056 15.975 -13.641 1.00 91.38 89 ASN A CA 1
ATOM 691 C C . ASN A 1 89 ? -11.204 16.779 -13.026 1.00 91.38 89 ASN A C 1
ATOM 693 O O . ASN A 1 89 ? -11.306 17.979 -13.285 1.00 91.38 89 ASN A O 1
ATOM 697 N N . SER A 1 90 ? -12.049 16.141 -12.215 1.00 89.31 90 SER A N 1
ATOM 698 C CA . SER A 1 90 ? -13.172 16.798 -11.538 1.00 89.31 90 SER A CA 1
ATOM 699 C C . SER A 1 90 ? -12.722 17.918 -10.588 1.00 89.31 90 SER A C 1
ATOM 701 O O . SER A 1 90 ? -13.442 18.892 -10.391 1.00 89.31 90 SER A O 1
ATOM 703 N N . GLY A 1 91 ? -11.513 17.801 -10.024 1.00 84.94 91 GLY A N 1
ATOM 704 C CA . GLY A 1 91 ? -11.013 18.672 -8.957 1.00 84.94 91 GLY A CA 1
ATOM 705 C C . GLY A 1 91 ? -11.537 18.300 -7.565 1.00 84.94 91 GLY A C 1
ATOM 706 O O . GLY A 1 91 ? -11.056 18.854 -6.575 1.00 84.94 91 GLY A O 1
ATOM 707 N N . ASP A 1 92 ? -12.464 17.343 -7.482 1.00 90.75 92 ASP A N 1
ATOM 708 C CA . ASP A 1 92 ? -13.003 16.818 -6.233 1.00 90.75 92 ASP A CA 1
ATOM 709 C C . ASP A 1 92 ? -12.072 15.761 -5.635 1.00 90.75 92 ASP A C 1
ATOM 711 O O . ASP A 1 92 ? -11.358 15.051 -6.344 1.00 90.75 92 ASP A O 1
ATOM 715 N N . ILE A 1 93 ? -12.085 15.622 -4.310 1.00 93.25 93 ILE A N 1
ATOM 716 C CA . ILE A 1 93 ? -11.358 14.532 -3.652 1.00 93.25 93 ILE A CA 1
ATOM 717 C C . ILE A 1 93 ? -12.021 13.173 -3.950 1.00 93.25 93 ILE A C 1
ATOM 719 O O . ILE A 1 93 ? -13.225 13.128 -4.213 1.00 93.25 93 ILE A O 1
ATOM 723 N N . PRO A 1 94 ? -11.270 12.057 -3.874 1.00 94.25 94 PRO A N 1
ATOM 724 C CA . PRO A 1 94 ? -11.844 10.724 -4.025 1.00 94.25 94 PRO A CA 1
ATOM 725 C C . PRO A 1 94 ? -13.002 10.446 -3.048 1.00 94.25 94 PRO A C 1
ATOM 727 O O . PRO A 1 94 ? -13.044 11.032 -1.962 1.00 94.25 94 PRO A O 1
ATOM 730 N N . PRO A 1 95 ? -13.936 9.542 -3.391 1.00 93.44 95 PRO A N 1
ATOM 731 C CA . PRO A 1 95 ? -15.039 9.186 -2.503 1.00 93.44 95 PRO A CA 1
ATOM 732 C C . PRO A 1 95 ? -14.548 8.486 -1.218 1.00 93.44 95 PRO A C 1
ATOM 734 O O . PRO A 1 95 ? -13.431 7.960 -1.186 1.00 93.44 95 PRO A O 1
ATOM 737 N N . PRO A 1 96 ? -15.381 8.418 -0.156 1.00 94.56 96 PRO A N 1
ATOM 738 C CA . PRO A 1 96 ? -15.021 7.784 1.118 1.00 94.56 96 PRO A CA 1
ATOM 739 C C . PRO A 1 96 ? -14.491 6.348 0.993 1.00 94.56 96 PRO A C 1
ATOM 741 O O . PRO A 1 96 ? -13.592 5.962 1.740 1.00 94.56 96 PRO A O 1
ATOM 744 N N . GLU A 1 97 ? -14.980 5.581 0.016 1.00 94.69 97 GLU A N 1
ATOM 745 C CA . GLU A 1 97 ? -14.547 4.195 -0.203 1.00 94.69 97 GLU A CA 1
ATOM 746 C C . GLU A 1 97 ? -13.071 4.083 -0.591 1.00 94.69 97 GLU A C 1
ATOM 748 O O . GLU A 1 97 ? -12.370 3.187 -0.117 1.00 94.69 97 GLU A O 1
ATOM 753 N N . VAL A 1 98 ? -12.543 5.059 -1.337 1.00 95.81 98 VAL A N 1
ATOM 754 C CA . VAL A 1 98 ? -11.109 5.124 -1.648 1.00 95.81 98 VAL A CA 1
ATOM 755 C C . VAL A 1 98 ? -10.291 5.305 -0.371 1.00 95.81 98 VAL A C 1
ATOM 757 O O . VAL A 1 98 ? -9.241 4.683 -0.218 1.00 95.81 98 VAL A O 1
ATOM 760 N N . PHE A 1 99 ? -10.762 6.119 0.576 1.00 94.62 99 PHE A N 1
ATOM 761 C CA . PHE A 1 99 ? -10.074 6.318 1.853 1.00 94.62 99 PHE A CA 1
ATOM 762 C C . PHE A 1 99 ? -10.149 5.081 2.751 1.00 94.62 99 PHE A C 1
ATOM 764 O O . PHE A 1 99 ? -9.163 4.739 3.402 1.00 94.62 99 PHE A O 1
ATOM 771 N N . HIS A 1 100 ? -11.279 4.378 2.753 1.00 93.88 100 HIS A N 1
ATOM 772 C CA . HIS A 1 100 ? -11.432 3.111 3.464 1.00 93.88 100 HIS A CA 1
ATOM 773 C C . HIS A 1 100 ? -10.511 2.021 2.889 1.00 93.88 100 HIS A C 1
ATOM 775 O O . HIS A 1 100 ? -9.841 1.300 3.638 1.00 93.88 100 HIS A O 1
ATOM 781 N N . ALA A 1 101 ? -10.417 1.930 1.562 1.00 96.44 101 ALA A N 1
ATOM 782 C CA . ALA A 1 101 ? -9.479 1.049 0.879 1.00 96.44 101 ALA A CA 1
ATOM 783 C C . ALA A 1 101 ? -8.017 1.428 1.172 1.00 96.44 101 ALA A C 1
ATOM 785 O O . ALA A 1 101 ? -7.212 0.551 1.499 1.00 96.44 101 ALA A O 1
ATOM 786 N N . LEU A 1 102 ? -7.701 2.727 1.149 1.00 95.94 102 LEU A N 1
ATOM 787 C CA . LEU A 1 102 ? -6.384 3.259 1.497 1.00 95.94 102 LEU A CA 1
ATOM 788 C C . LEU A 1 102 ? -5.992 2.932 2.933 1.00 95.94 102 LEU A C 1
ATOM 790 O O . LEU A 1 102 ? -4.851 2.541 3.160 1.00 95.94 102 LEU A O 1
ATOM 794 N N . PHE A 1 103 ? -6.912 3.053 3.892 1.00 95.06 103 PHE A N 1
ATOM 795 C CA . PHE A 1 103 ? -6.666 2.660 5.278 1.00 95.06 103 PHE A CA 1
ATOM 796 C C . PHE A 1 103 ? -6.252 1.187 5.362 1.00 95.06 103 PHE A C 1
ATOM 798 O O . PHE A 1 103 ? -5.178 0.885 5.879 1.00 95.06 103 PHE A O 1
ATOM 805 N N . LYS A 1 104 ? -7.048 0.277 4.782 1.00 95.00 104 LYS A N 1
ATOM 806 C CA . LYS A 1 104 ? -6.770 -1.171 4.807 1.00 95.00 104 LYS A CA 1
ATOM 807 C C . LYS A 1 104 ? -5.418 -1.509 4.192 1.00 95.00 104 LYS A C 1
ATOM 809 O O . LYS A 1 104 ? -4.641 -2.272 4.764 1.00 95.00 104 LYS A O 1
ATOM 814 N N . ASP A 1 105 ? -5.146 -0.959 3.015 1.00 97.19 105 ASP A N 1
ATOM 815 C CA . ASP A 1 105 ? -3.899 -1.224 2.313 1.00 97.19 105 ASP A CA 1
ATOM 816 C C . ASP A 1 105 ? -2.697 -0.630 3.049 1.00 97.19 105 ASP A C 1
ATOM 818 O O . ASP A 1 105 ? -1.679 -1.302 3.205 1.00 97.19 105 ASP A O 1
ATOM 822 N N . MET A 1 106 ? -2.815 0.604 3.547 1.00 96.19 106 MET A N 1
ATOM 823 C CA . MET A 1 106 ? -1.749 1.270 4.288 1.00 96.19 106 MET A CA 1
ATOM 824 C C . MET A 1 106 ? -1.454 0.558 5.606 1.00 96.19 106 MET A C 1
ATOM 826 O O . MET A 1 106 ? -0.283 0.374 5.911 1.00 96.19 106 MET A O 1
ATOM 830 N N . PHE A 1 107 ? -2.472 0.108 6.342 1.00 94.69 107 PHE A N 1
ATOM 831 C CA . PHE A 1 107 ? -2.306 -0.684 7.563 1.00 94.69 107 PHE A CA 1
ATOM 832 C C . PHE A 1 107 ? -1.493 -1.956 7.282 1.00 94.69 107 PHE A C 1
ATOM 834 O O . PHE A 1 107 ? -0.423 -2.171 7.848 1.00 94.69 107 PHE A O 1
ATOM 841 N N . ILE A 1 108 ? -1.903 -2.745 6.281 1.00 94.81 108 ILE A N 1
ATOM 842 C CA . ILE A 1 108 ? -1.172 -3.955 5.868 1.00 94.81 108 ILE A CA 1
ATOM 843 C C . ILE A 1 108 ? 0.251 -3.619 5.385 1.00 94.81 108 ILE A C 1
ATOM 845 O O . ILE A 1 108 ? 1.209 -4.348 5.663 1.00 94.81 108 ILE A O 1
ATOM 849 N N . ALA A 1 109 ? 0.417 -2.525 4.641 1.00 95.88 109 ALA A N 1
ATOM 850 C CA . ALA A 1 109 ? 1.714 -2.067 4.159 1.00 95.88 109 ALA A CA 1
ATOM 851 C C . ALA A 1 109 ? 2.618 -1.547 5.289 1.00 95.88 109 ALA A C 1
ATOM 853 O O . ALA A 1 109 ? 3.849 -1.602 5.156 1.00 95.88 109 ALA A O 1
ATOM 854 N N . THR A 1 110 ? 2.050 -1.042 6.383 1.00 94.56 110 THR A N 1
ATOM 855 C CA . THR A 1 110 ? 2.769 -0.661 7.601 1.00 94.56 110 THR A CA 1
ATOM 856 C C . THR A 1 110 ? 3.302 -1.886 8.312 1.00 94.56 110 THR A C 1
ATOM 858 O O . THR A 1 110 ? 4.525 -1.998 8.440 1.00 94.56 110 THR A O 1
ATOM 861 N N . GLU A 1 111 ? 2.434 -2.853 8.599 1.00 93.12 111 GLU A N 1
ATOM 862 C CA . GLU A 1 111 ? 2.788 -4.137 9.215 1.00 93.12 111 GLU A CA 1
ATOM 863 C C . GLU A 1 111 ? 3.893 -4.870 8.440 1.00 93.12 111 GLU A C 1
ATOM 865 O O . GLU A 1 111 ? 4.883 -5.359 8.991 1.00 93.12 111 GLU A O 1
ATOM 870 N N . ARG A 1 112 ? 3.802 -4.862 7.105 1.00 94.50 112 ARG A N 1
ATOM 871 C CA . ARG A 1 112 ? 4.809 -5.472 6.217 1.00 94.50 112 ARG A CA 1
ATOM 872 C C . ARG A 1 112 ? 6.025 -4.584 5.944 1.00 94.50 112 ARG A C 1
ATOM 874 O O . ARG A 1 112 ? 6.912 -4.980 5.187 1.00 94.50 112 ARG A O 1
ATOM 881 N N . LYS A 1 113 ? 6.073 -3.369 6.499 1.00 93.88 113 LYS A N 1
ATOM 882 C CA . LYS A 1 113 ? 7.104 -2.335 6.257 1.00 93.88 113 LYS A CA 1
ATOM 883 C C . LYS A 1 113 ? 7.257 -1.920 4.781 1.00 93.88 113 LYS A C 1
ATOM 885 O O . LYS A 1 113 ? 8.242 -1.277 4.406 1.00 93.88 113 LYS A O 1
ATOM 890 N N . ALA A 1 114 ? 6.269 -2.230 3.943 1.00 94.88 114 ALA A N 1
ATOM 891 C CA . ALA A 1 114 ? 6.238 -1.938 2.512 1.00 94.88 114 ALA A CA 1
ATOM 892 C C . ALA A 1 114 ? 5.958 -0.453 2.203 1.00 94.88 114 ALA A C 1
ATOM 894 O O . ALA A 1 114 ? 6.484 0.079 1.223 1.00 94.88 114 ALA A O 1
ATOM 895 N N . HIS A 1 115 ? 5.218 0.247 3.074 1.00 94.38 115 HIS A N 1
ATOM 896 C CA . HIS A 1 115 ? 4.852 1.664 2.912 1.00 94.38 115 HIS A CA 1
ATOM 897 C C . HIS A 1 115 ? 6.065 2.597 2.711 1.00 94.38 115 HIS A C 1
ATOM 899 O O . HIS A 1 115 ? 5.993 3.582 1.975 1.00 94.38 115 HIS A O 1
ATOM 905 N N . THR A 1 116 ? 7.214 2.282 3.322 1.00 92.94 116 THR A N 1
ATOM 906 C CA . THR A 1 116 ? 8.448 3.072 3.171 1.00 92.94 116 THR A CA 1
ATOM 907 C C . THR A 1 116 ? 9.026 2.982 1.761 1.00 92.94 116 THR A C 1
ATOM 909 O O . THR A 1 116 ? 9.426 3.999 1.191 1.00 92.94 116 THR A O 1
ATOM 912 N N . ARG A 1 117 ? 9.033 1.774 1.182 1.00 92.69 117 ARG A N 1
ATOM 913 C CA . ARG A 1 117 ? 9.512 1.509 -0.177 1.00 92.69 117 ARG A CA 1
ATOM 914 C C . ARG A 1 117 ? 8.580 2.145 -1.203 1.00 92.69 117 ARG A C 1
ATOM 916 O O . ARG A 1 117 ? 9.065 2.809 -2.118 1.00 92.69 117 ARG A O 1
ATOM 923 N N . LEU A 1 118 ? 7.267 2.009 -1.006 1.00 94.31 118 LEU A N 1
ATOM 924 C CA . LEU A 1 118 ? 6.253 2.673 -1.825 1.00 94.31 118 LEU A CA 1
ATOM 925 C C . LEU A 1 118 ? 6.442 4.196 -1.812 1.00 94.31 118 LEU A C 1
ATOM 927 O O . LEU A 1 118 ? 6.552 4.817 -2.867 1.00 94.31 118 LEU A O 1
ATOM 931 N N . GLY A 1 119 ? 6.583 4.793 -0.624 1.00 94.00 119 GLY A N 1
ATOM 932 C CA . GLY A 1 119 ? 6.832 6.227 -0.483 1.00 94.00 119 GLY A CA 1
ATOM 933 C C . GLY A 1 119 ? 8.121 6.691 -1.171 1.00 94.00 119 GLY A C 1
ATOM 934 O O . GLY A 1 119 ? 8.164 7.792 -1.715 1.00 94.00 119 GLY A O 1
ATOM 935 N N . SER A 1 120 ? 9.181 5.876 -1.179 1.00 92.25 120 SER A N 1
ATOM 936 C CA . SER A 1 120 ? 10.411 6.162 -1.934 1.00 92.25 120 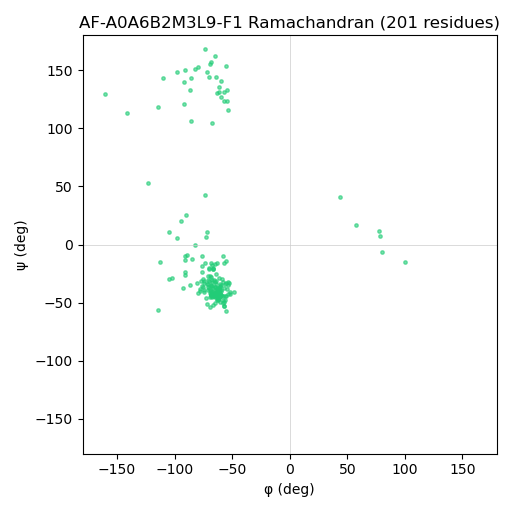SER A CA 1
ATOM 937 C C . SER A 1 120 ? 10.215 6.099 -3.440 1.00 92.25 120 SER A C 1
ATOM 939 O O . SER A 1 120 ? 10.695 6.993 -4.132 1.00 92.25 120 SER A O 1
ATOM 941 N N . ARG A 1 121 ? 9.449 5.130 -3.947 1.00 90.75 121 ARG A N 1
ATOM 942 C CA . ARG A 1 121 ? 9.129 5.056 -5.376 1.00 90.75 121 ARG A CA 1
ATOM 943 C C . ARG A 1 121 ? 8.298 6.246 -5.849 1.00 90.75 121 ARG A C 1
ATOM 945 O O . ARG A 1 121 ? 8.590 6.811 -6.901 1.00 90.75 121 ARG A O 1
ATOM 952 N N . LEU A 1 122 ? 7.265 6.608 -5.096 1.00 90.38 122 LEU A N 1
ATOM 953 C CA . LEU A 1 122 ? 6.381 7.715 -5.460 1.00 90.38 122 LEU A CA 1
ATOM 954 C C . LEU A 1 122 ? 7.075 9.077 -5.332 1.00 90.38 122 LEU A C 1
ATOM 956 O O . LEU A 1 122 ? 6.672 10.035 -5.981 1.00 90.38 122 LEU A O 1
ATOM 960 N N . ASN A 1 123 ? 8.161 9.167 -4.558 1.00 92.19 123 ASN A N 1
ATOM 961 C CA . ASN A 1 123 ? 8.930 10.403 -4.431 1.00 92.19 123 ASN A CA 1
ATOM 962 C C . ASN A 1 123 ? 9.686 10.796 -5.712 1.00 92.19 123 ASN A C 1
ATOM 964 O O . ASN A 1 123 ? 10.128 11.937 -5.808 1.00 92.19 123 ASN A O 1
ATOM 968 N N . TYR A 1 124 ? 9.850 9.882 -6.674 1.00 87.00 124 TYR A N 1
ATOM 969 C CA . TYR A 1 124 ? 10.348 10.238 -8.008 1.00 87.00 124 TYR A CA 1
ATOM 970 C C . TYR A 1 124 ? 9.318 11.034 -8.818 1.00 87.00 124 TYR A C 1
ATOM 972 O O . TYR A 1 124 ? 9.711 11.840 -9.653 1.00 87.00 124 TYR A O 1
ATOM 980 N N . GLU A 1 125 ? 8.027 10.837 -8.541 1.00 86.81 125 GLU A N 1
ATOM 981 C CA . GLU A 1 125 ? 6.922 11.518 -9.227 1.00 86.81 125 GLU A CA 1
ATOM 982 C C . GLU A 1 125 ? 6.510 12.798 -8.487 1.00 86.81 125 GLU A C 1
ATOM 984 O O . GLU A 1 125 ? 6.1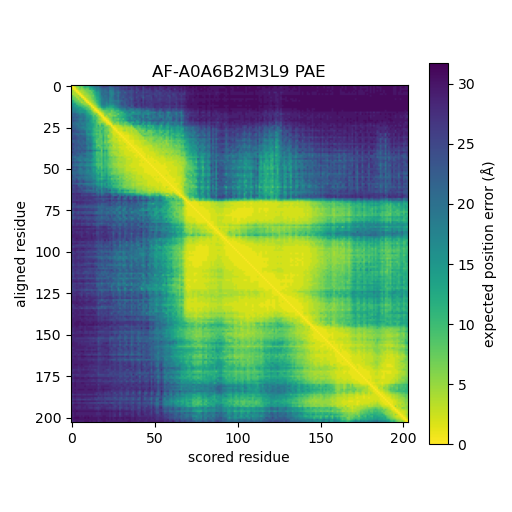93 13.814 -9.100 1.00 86.81 125 GLU A O 1
ATOM 989 N N . LEU A 1 126 ? 6.534 12.763 -7.148 1.00 89.19 126 LEU A N 1
ATOM 990 C CA . LEU A 1 126 ? 6.161 13.894 -6.307 1.00 89.19 126 LEU A CA 1
ATOM 991 C C . LEU A 1 126 ? 7.076 14.010 -5.082 1.00 89.19 126 LEU A C 1
ATOM 993 O O . LEU A 1 126 ? 7.057 13.191 -4.158 1.00 89.19 126 LEU A O 1
ATOM 997 N N . THR A 1 127 ? 7.862 15.084 -5.047 1.00 94.75 127 THR A N 1
ATOM 998 C CA . THR A 1 127 ? 8.754 15.395 -3.926 1.00 94.75 127 THR A CA 1
ATOM 999 C C . THR A 1 127 ? 7.979 15.499 -2.611 1.00 94.75 127 THR A C 1
ATOM 1001 O O . THR A 1 127 ? 6.979 16.203 -2.513 1.00 94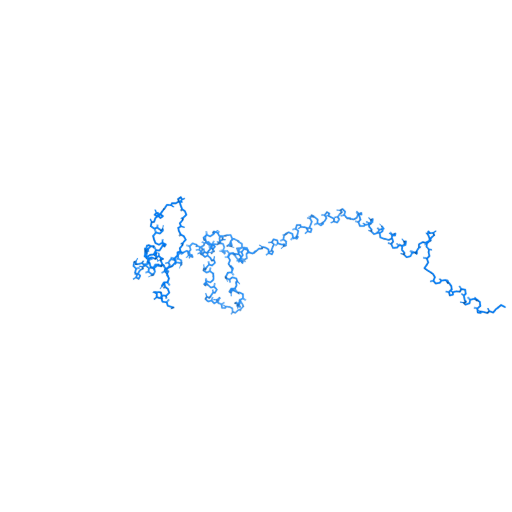.75 127 THR A O 1
ATOM 1004 N N . GLY A 1 128 ? 8.473 14.828 -1.567 1.00 93.81 128 GLY A N 1
ATOM 1005 C CA . GLY A 1 128 ? 7.902 14.865 -0.217 1.00 93.81 128 GLY A CA 1
ATOM 1006 C C . GLY A 1 128 ? 7.022 13.660 0.124 1.00 93.81 128 GLY A C 1
ATOM 1007 O O . GLY A 1 128 ? 6.807 13.386 1.311 1.00 93.81 128 GLY A O 1
ATOM 1008 N N . VAL A 1 129 ? 6.605 12.868 -0.870 1.00 94.12 129 VAL A N 1
ATOM 1009 C CA . VAL A 1 129 ? 5.758 11.678 -0.667 1.00 94.12 129 VAL A CA 1
ATOM 1010 C C . VAL A 1 129 ? 6.429 10.633 0.227 1.00 94.12 129 VAL A C 1
ATOM 1012 O O . VAL A 1 129 ? 5.781 10.012 1.066 1.00 94.12 129 VAL A O 1
ATOM 1015 N N . SER A 1 130 ? 7.755 10.507 0.156 1.00 93.31 130 SER A N 1
ATOM 1016 C CA . SER A 1 130 ? 8.524 9.637 1.055 1.00 93.31 130 SER A CA 1
ATOM 1017 C C . SER A 1 130 ? 8.340 9.949 2.541 1.00 93.31 130 SER A C 1
ATOM 1019 O O . SER A 1 130 ? 8.362 9.043 3.376 1.00 93.31 130 SER A O 1
ATOM 1021 N N . SER A 1 131 ? 8.226 11.231 2.891 1.00 95.69 131 SER A N 1
ATOM 1022 C CA . SER A 1 131 ? 8.004 11.666 4.273 1.00 95.69 131 SER A CA 1
ATOM 1023 C C . SER A 1 131 ? 6.543 11.478 4.660 1.00 95.69 131 SER A C 1
ATOM 1025 O O . SER A 1 131 ? 6.263 11.008 5.763 1.00 95.69 131 SER A O 1
ATOM 1027 N N . LEU A 1 132 ? 5.629 11.778 3.730 1.00 95.75 132 LEU A N 1
ATOM 1028 C CA . LEU A 1 132 ? 4.194 11.569 3.895 1.00 95.75 132 LEU A CA 1
ATOM 1029 C C . LEU A 1 132 ? 3.886 10.108 4.239 1.00 95.75 132 LEU A C 1
ATOM 1031 O O . LEU A 1 132 ? 3.383 9.856 5.324 1.00 95.75 132 LEU A O 1
ATOM 1035 N N . PHE A 1 133 ? 4.286 9.144 3.404 1.00 95.06 133 PHE A N 1
ATOM 1036 C CA . PHE A 1 133 ? 3.996 7.721 3.635 1.00 95.06 133 PHE A CA 1
ATOM 1037 C C . PHE A 1 133 ? 4.608 7.191 4.935 1.00 95.06 133 PHE A C 1
ATOM 1039 O O . PHE A 1 133 ? 3.956 6.447 5.657 1.00 95.06 133 PHE A O 1
ATOM 1046 N N . ARG A 1 134 ? 5.827 7.615 5.299 1.00 94.06 134 ARG A N 1
ATOM 1047 C CA . ARG A 1 134 ? 6.423 7.255 6.601 1.00 94.06 134 ARG A CA 1
ATOM 1048 C C . ARG A 1 134 ? 5.623 7.810 7.780 1.00 94.06 134 ARG A C 1
ATOM 1050 O O . ARG A 1 134 ? 5.513 7.146 8.804 1.00 94.06 134 ARG A O 1
ATOM 1057 N N . LYS A 1 135 ? 5.142 9.052 7.682 1.00 94.62 135 LYS A N 1
ATOM 1058 C CA . LYS A 1 135 ? 4.331 9.693 8.728 1.00 94.62 135 LYS A CA 1
ATOM 1059 C C . LYS A 1 135 ? 2.935 9.083 8.815 1.00 94.62 135 LYS A C 1
ATOM 1061 O O . LYS A 1 135 ? 2.434 8.945 9.923 1.00 94.62 135 LYS A O 1
ATOM 1066 N N . SER A 1 136 ? 2.330 8.754 7.677 1.00 93.69 136 SER A N 1
ATOM 1067 C CA . SER A 1 136 ? 1.026 8.097 7.607 1.00 93.69 136 SER A CA 1
ATOM 1068 C C . SER A 1 136 ? 1.096 6.685 8.167 1.00 93.69 136 SER A C 1
ATOM 1070 O O . SER A 1 136 ? 0.261 6.348 8.988 1.00 93.69 136 SER A O 1
ATOM 1072 N N . GLY A 1 137 ? 2.132 5.908 7.825 1.00 92.25 137 GLY A N 1
ATOM 1073 C CA . GLY A 1 137 ? 2.311 4.559 8.365 1.00 92.25 137 GLY A CA 1
ATOM 1074 C C . GLY A 1 137 ? 2.358 4.538 9.894 1.00 92.25 137 GLY A C 1
ATOM 1075 O O . GLY A 1 137 ? 1.624 3.791 10.509 1.00 92.25 137 GLY A O 1
ATOM 1076 N N . ARG A 1 138 ? 3.094 5.459 10.531 1.00 88.25 138 ARG A N 1
ATOM 1077 C CA . ARG A 1 138 ? 3.123 5.552 12.006 1.00 88.25 138 ARG A CA 1
ATOM 1078 C C . ARG A 1 138 ? 1.788 5.888 12.673 1.00 88.25 138 ARG A C 1
ATOM 1080 O O . ARG A 1 138 ? 1.723 5.802 13.882 1.00 88.25 138 ARG A O 1
ATOM 1087 N N . ARG A 1 139 ? 0.809 6.387 11.920 1.00 90.31 139 ARG A N 1
ATOM 1088 C CA . ARG A 1 139 ? -0.488 6.825 12.450 1.00 90.31 139 ARG A CA 1
ATOM 1089 C C . ARG A 1 139 ? -1.643 5.955 11.988 1.00 90.31 139 ARG A C 1
ATOM 1091 O O . ARG A 1 139 ? -2.734 6.100 12.516 1.00 90.31 139 ARG A O 1
ATOM 1098 N N . VAL A 1 140 ? -1.441 5.127 10.964 1.00 90.56 140 VAL A N 1
ATOM 1099 C CA . VAL A 1 140 ? -2.500 4.246 10.469 1.00 90.56 140 VAL A CA 1
ATOM 1100 C C . VAL A 1 140 ? -2.775 3.124 11.465 1.00 90.56 140 VAL A C 1
ATOM 1102 O O . VAL A 1 140 ? -3.918 2.698 11.570 1.00 90.56 140 VAL A O 1
ATOM 1105 N N . ASP A 1 141 ? -1.757 2.705 12.218 1.00 80.38 141 ASP A N 1
ATOM 1106 C CA . ASP A 1 141 ? -1.912 1.721 13.287 1.00 80.38 141 ASP A CA 1
ATOM 1107 C C . ASP A 1 141 ? -2.813 2.311 14.389 1.00 80.38 141 ASP A C 1
ATOM 1109 O O . ASP A 1 141 ? -3.873 1.754 14.668 1.00 80.38 141 ASP A O 1
ATOM 1113 N N . ASP A 1 142 ? -2.506 3.533 14.853 1.00 83.50 142 ASP A N 1
ATOM 1114 C CA . ASP A 1 142 ? -3.332 4.291 15.808 1.00 83.50 142 ASP A CA 1
ATOM 1115 C C . ASP A 1 142 ? -4.784 4.493 15.321 1.00 83.50 142 ASP A C 1
ATOM 1117 O O . ASP A 1 142 ? -5.721 4.515 16.113 1.00 83.50 142 ASP A O 1
ATOM 1121 N N . MET A 1 143 ? -5.011 4.653 14.009 1.00 84.62 143 MET A N 1
ATOM 1122 C CA . MET A 1 143 ? -6.369 4.809 13.458 1.00 84.62 143 MET A CA 1
ATOM 1123 C C . MET A 1 143 ? -7.239 3.565 13.680 1.00 84.62 143 MET A C 1
ATOM 1125 O O . MET A 1 143 ? -8.455 3.704 13.804 1.00 84.62 143 MET A O 1
ATOM 1129 N N . GLY A 1 144 ? -6.643 2.368 13.712 1.00 74.88 144 GLY A N 1
ATOM 1130 C CA . GLY A 1 144 ? -7.355 1.135 14.050 1.00 74.88 144 GLY A CA 1
ATOM 1131 C C . GLY A 1 144 ? -7.729 1.072 15.532 1.00 74.88 144 GLY A C 1
ATOM 1132 O O . GLY A 1 144 ? -8.827 0.625 15.867 1.00 74.88 144 GLY A O 1
ATOM 1133 N N . GLU A 1 145 ? -6.854 1.588 16.397 1.00 82.44 145 GLU A N 1
ATOM 1134 C CA . GLU A 1 145 ? -7.059 1.625 17.848 1.00 82.44 145 GLU A CA 1
ATOM 1135 C C . GLU A 1 145 ? -8.224 2.539 18.246 1.00 82.44 145 GLU A C 1
ATOM 1137 O O . GLU A 1 145 ? -8.951 2.209 19.171 1.00 82.44 145 GLU A O 1
ATOM 1142 N N . VAL A 1 146 ? -8.514 3.612 17.494 1.00 83.81 146 VAL A N 1
ATOM 1143 C CA . VAL A 1 146 ? -9.622 4.545 17.808 1.00 83.81 146 VAL A CA 1
ATOM 1144 C C . VAL A 1 146 ? -10.960 3.834 18.031 1.00 83.81 146 VAL A C 1
ATOM 1146 O O . VAL A 1 146 ? -11.723 4.219 18.916 1.00 83.81 146 VAL A O 1
ATOM 1149 N N . TYR A 1 147 ? -11.279 2.820 17.225 1.00 82.81 147 TYR A N 1
ATOM 1150 C CA . TYR A 1 147 ? -12.518 2.066 17.415 1.00 82.81 147 TYR A CA 1
ATOM 1151 C C . TYR A 1 147 ? -12.425 1.124 18.610 1.00 82.81 147 TYR A C 1
ATOM 1153 O O . TYR A 1 147 ? -13.382 1.028 19.372 1.00 82.81 147 TYR A O 1
ATOM 1161 N N . GLN A 1 148 ? -11.284 0.458 18.786 1.00 85.44 148 GLN A N 1
ATOM 1162 C CA . GLN A 1 148 ? -11.045 -0.403 19.939 1.00 85.44 148 GLN A CA 1
ATOM 1163 C C . GLN A 1 148 ? -11.200 0.386 21.244 1.00 85.44 148 GLN A C 1
ATOM 1165 O O . GLN A 1 148 ? -12.001 -0.012 22.084 1.00 85.44 148 GLN A O 1
ATOM 1170 N N . ASP A 1 149 ? -10.538 1.537 21.359 1.00 88.12 149 ASP A N 1
ATOM 1171 C CA . ASP A 1 149 ? -10.607 2.430 22.516 1.00 88.12 149 ASP A CA 1
ATOM 1172 C C . ASP A 1 149 ? -12.051 2.832 22.827 1.00 88.12 149 ASP A C 1
ATOM 1174 O O . ASP A 1 149 ? -12.489 2.755 23.970 1.00 88.12 149 ASP A O 1
ATOM 1178 N N . GLN A 1 150 ? -12.837 3.188 21.805 1.00 89.56 150 GLN A N 1
ATOM 1179 C CA . GLN A 1 150 ? -14.250 3.529 21.993 1.00 89.56 150 GLN A CA 1
ATOM 1180 C C . GLN A 1 150 ? -15.067 2.356 22.547 1.00 89.56 150 GLN A C 1
ATOM 1182 O O . GLN A 1 150 ? -15.917 2.564 23.412 1.00 89.56 150 GLN A O 1
ATOM 1187 N N . PHE A 1 151 ? -14.836 1.129 22.072 1.00 89.06 151 PHE A N 1
ATOM 1188 C CA . PHE A 1 151 ? -15.509 -0.051 22.617 1.00 89.06 151 PHE A CA 1
ATOM 1189 C C . PHE A 1 151 ? -15.040 -0.357 24.044 1.00 89.06 151 PHE A C 1
ATOM 1191 O O . PHE A 1 151 ? -15.882 -0.581 24.914 1.00 89.06 151 PHE A O 1
ATOM 1198 N N . GLU A 1 152 ? -13.736 -0.306 24.318 1.00 90.81 152 GLU A N 1
ATOM 1199 C CA . GLU A 1 152 ? -13.183 -0.508 25.663 1.00 90.81 152 GLU A CA 1
ATOM 1200 C C . GLU A 1 152 ? -13.714 0.522 26.674 1.00 90.81 152 GLU A C 1
ATOM 1202 O O . GLU A 1 152 ? -14.070 0.152 27.797 1.00 90.81 152 GLU A O 1
ATOM 1207 N N . ASP A 1 153 ? -13.847 1.787 26.266 1.00 90.88 153 ASP A N 1
ATOM 1208 C CA . ASP A 1 153 ? -14.411 2.869 27.080 1.00 90.88 153 ASP A CA 1
ATOM 1209 C C . ASP A 1 153 ? -15.914 2.685 27.334 1.00 90.88 153 ASP A C 1
ATOM 1211 O O . ASP A 1 153 ? -16.411 3.002 28.419 1.00 90.88 153 ASP A O 1
ATOM 1215 N N . LEU A 1 154 ? -16.659 2.157 26.353 1.00 91.56 154 LEU A N 1
ATOM 1216 C CA . LEU A 1 154 ? -18.078 1.831 26.524 1.00 91.56 154 LEU A CA 1
ATOM 1217 C C . LEU A 1 154 ? -18.275 0.727 27.563 1.00 91.56 154 LEU A C 1
ATOM 1219 O O . LEU A 1 154 ? -19.224 0.774 28.352 1.00 91.56 154 LEU A O 1
ATOM 1223 N N . ASN A 1 155 ? -17.417 -0.295 27.539 1.00 92.12 155 ASN A N 1
ATOM 1224 C CA . ASN A 1 155 ? -17.461 -1.384 28.499 1.00 92.12 155 ASN A CA 1
ATOM 1225 C C . ASN A 1 155 ? -16.127 -2.140 28.555 1.00 92.12 155 ASN A C 1
ATOM 1227 O O . ASN A 1 155 ? -15.665 -2.667 27.544 1.00 92.12 155 ASN A O 1
ATOM 1231 N N . GLY A 1 156 ? -15.591 -2.329 29.766 1.00 90.62 156 GLY A N 1
ATOM 1232 C CA . GLY A 1 156 ? -14.377 -3.124 29.992 1.00 90.62 156 GLY A CA 1
ATOM 1233 C C . GLY A 1 156 ? -14.463 -4.569 29.483 1.00 90.62 156 GLY A C 1
ATOM 1234 O O . GLY A 1 156 ? -13.430 -5.193 29.273 1.00 90.62 156 GLY A O 1
ATOM 1235 N N . PHE A 1 157 ? -15.668 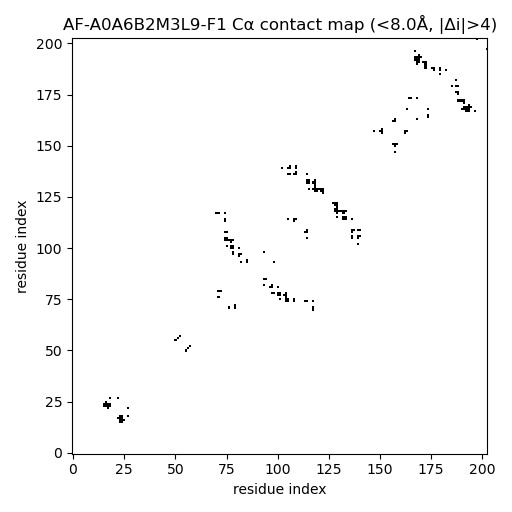-5.080 29.203 1.00 89.50 157 PHE A N 1
ATOM 1236 C CA . PHE A 1 157 ? -15.885 -6.356 28.523 1.00 89.50 157 PHE A CA 1
ATOM 1237 C C . PHE A 1 157 ? -15.038 -6.505 27.252 1.00 89.50 157 PHE A C 1
ATOM 1239 O O . PHE A 1 157 ? -14.477 -7.572 27.013 1.00 89.50 157 PHE A O 1
ATOM 1246 N N . TRP A 1 158 ? -14.917 -5.442 26.457 1.00 90.62 158 TRP A N 1
ATOM 1247 C CA . TRP A 1 158 ? -14.233 -5.483 25.164 1.00 90.62 158 TRP A CA 1
ATOM 1248 C C . TRP A 1 158 ? -12.706 -5.574 25.272 1.00 90.62 158 TRP A C 1
ATOM 1250 O O . TRP A 1 158 ? -12.056 -5.958 24.300 1.00 90.62 158 TRP A O 1
ATOM 1260 N N . LYS A 1 159 ? -12.152 -5.280 26.452 1.00 91.81 159 LYS A N 1
ATOM 1261 C CA . LYS A 1 159 ? -10.711 -5.231 26.714 1.00 91.81 159 LYS A CA 1
ATOM 1262 C C . LYS A 1 159 ? -10.080 -6.602 26.953 1.00 91.81 159 LYS A C 1
ATOM 1264 O O . LYS A 1 159 ? -8.920 -6.816 26.605 1.00 91.81 159 LYS A O 1
ATOM 1269 N N . ASP A 1 160 ? -10.824 -7.531 27.550 1.00 91.00 160 ASP A N 1
ATOM 1270 C CA . ASP A 1 160 ? -10.275 -8.833 27.934 1.00 91.00 160 ASP A CA 1
ATOM 1271 C C . ASP A 1 160 ? -10.479 -9.863 26.815 1.00 91.00 160 ASP A C 1
ATOM 1273 O O . ASP A 1 160 ? -11.608 -10.181 26.430 1.00 91.00 160 ASP A O 1
ATOM 1277 N N . GLY A 1 161 ? -9.386 -10.445 26.311 1.00 88.25 161 GLY A N 1
ATOM 1278 C CA . GLY A 1 161 ? -9.432 -11.489 25.277 1.00 88.25 161 GLY A CA 1
ATOM 1279 C C . GLY A 1 161 ? -10.232 -12.726 25.710 1.00 88.25 161 GLY A C 1
ATOM 1280 O O . GLY A 1 161 ? -10.886 -13.388 24.897 1.00 88.25 161 GLY A O 1
ATOM 1281 N N . GLU A 1 162 ? -10.250 -13.009 27.011 1.00 89.12 162 GLU A N 1
ATOM 1282 C CA . GLU A 1 162 ? -11.053 -14.059 27.627 1.00 89.12 162 GLU A CA 1
ATOM 1283 C C . GLU A 1 162 ? -12.554 -13.837 27.399 1.00 89.12 162 GLU A C 1
ATOM 1285 O O . GLU A 1 162 ? -13.266 -14.800 27.125 1.00 89.12 162 GLU A O 1
ATOM 1290 N N . ASN A 1 163 ? -13.038 -12.591 27.402 1.00 91.25 163 ASN A N 1
ATOM 1291 C CA . ASN A 1 163 ? -14.452 -12.291 27.159 1.00 91.25 163 ASN A CA 1
ATOM 1292 C C . ASN A 1 163 ? -14.853 -12.614 25.716 1.00 91.25 163 ASN A C 1
ATOM 1294 O O . ASN A 1 163 ? -15.896 -13.223 25.482 1.00 91.25 163 ASN A O 1
ATOM 1298 N N . TRP A 1 164 ? -13.992 -12.293 24.748 1.00 90.19 164 TRP A N 1
ATOM 1299 C CA . TRP A 1 164 ? -14.196 -12.640 23.340 1.00 90.19 164 TRP A CA 1
ATOM 1300 C C . TRP A 1 164 ? -14.242 -14.153 23.123 1.00 90.19 164 TRP A C 1
ATOM 1302 O O . TRP A 1 164 ? -15.147 -14.663 22.460 1.00 90.19 164 TRP A O 1
ATOM 1312 N N . SER A 1 165 ? -13.294 -14.886 23.710 1.00 90.62 165 SER A N 1
ATOM 1313 C CA . SER A 1 165 ? -13.256 -16.350 23.612 1.00 90.62 165 SER A CA 1
ATOM 1314 C C . SER A 1 165 ? -14.456 -17.000 24.310 1.00 90.62 165 SER A C 1
ATOM 1316 O O . SER A 1 165 ? -15.096 -17.876 23.730 1.00 90.62 165 SER A O 1
ATOM 1318 N N . ALA A 1 166 ? -14.835 -16.523 25.498 1.00 89.25 166 ALA A N 1
ATOM 1319 C CA . ALA A 1 166 ? -16.005 -16.989 26.233 1.00 89.25 166 ALA A CA 1
ATOM 1320 C C . ALA A 1 166 ? -17.333 -16.620 25.556 1.00 89.25 166 ALA A C 1
ATOM 1322 O O . ALA A 1 166 ? -18.316 -17.336 25.736 1.00 89.25 166 ALA A O 1
ATOM 1323 N N . MET A 1 167 ? -17.388 -15.534 24.783 1.00 88.69 167 MET A N 1
ATOM 1324 C CA . MET A 1 167 ? -18.566 -15.137 24.009 1.00 88.69 167 MET A CA 1
ATOM 1325 C C . MET A 1 167 ? -18.686 -15.926 22.708 1.00 88.69 167 MET A C 1
ATOM 1327 O O . MET A 1 167 ? -19.789 -16.330 22.346 1.00 88.69 167 MET A O 1
ATOM 1331 N N . MET A 1 168 ? -17.573 -16.140 22.001 1.00 91.25 168 MET A N 1
ATOM 1332 C CA . MET A 1 168 ? -17.610 -16.656 20.633 1.00 91.25 168 MET A CA 1
ATOM 1333 C C . MET A 1 168 ? -17.266 -18.137 20.501 1.00 91.25 168 MET A C 1
ATOM 1335 O O . MET A 1 168 ? -17.765 -18.804 19.597 1.00 91.25 168 MET A O 1
ATOM 1339 N N . GLY A 1 169 ? -16.438 -18.663 21.397 1.00 93.00 169 GLY A N 1
ATOM 1340 C CA . GLY A 1 169 ? -15.926 -20.025 21.340 1.00 93.00 169 GLY A CA 1
ATOM 1341 C C . GLY A 1 169 ? -16.984 -21.090 21.624 1.00 93.00 169 GLY A C 1
ATOM 1342 O O . GLY A 1 169 ? -17.873 -20.908 22.470 1.00 93.00 169 GLY A O 1
ATOM 1343 N N . SER A 1 170 ? -16.865 -22.219 20.925 1.00 94.31 170 SER A N 1
ATOM 1344 C CA . SER A 1 170 ? -17.585 -23.455 21.226 1.00 94.31 170 SER A CA 1
ATOM 1345 C C . SER A 1 170 ? -17.094 -24.061 22.548 1.00 94.31 170 SER A C 1
ATOM 1347 O O . SER A 1 170 ? -15.967 -23.822 22.986 1.00 94.31 170 SER A O 1
ATOM 1349 N N . GLY A 1 171 ? -17.931 -24.881 23.192 1.00 93.12 171 GLY A N 1
ATOM 1350 C CA . GLY A 1 171 ? -17.534 -25.581 24.419 1.00 93.12 171 GLY A CA 1
ATOM 1351 C C . GLY A 1 171 ? -16.328 -26.506 24.210 1.00 93.12 171 GLY A C 1
ATOM 1352 O O . GLY A 1 171 ? -15.438 -26.539 25.055 1.00 93.12 171 GLY A O 1
ATOM 1353 N N . SER A 1 172 ? -16.259 -27.197 23.063 1.00 94.06 172 SER A N 1
ATOM 1354 C CA . SER A 1 172 ? -15.126 -28.059 22.695 1.00 94.06 172 SER A CA 1
ATOM 1355 C C . SER A 1 172 ? -13.831 -27.26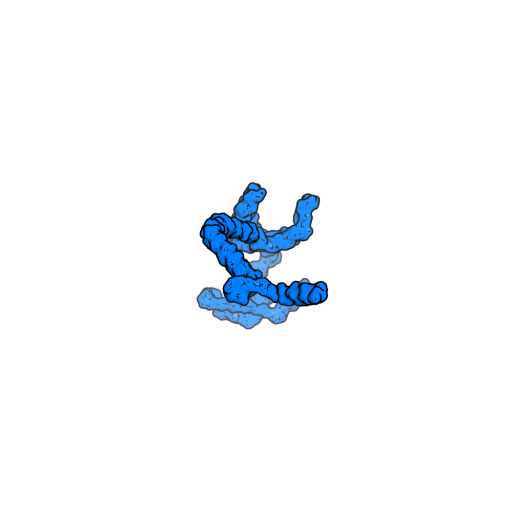7 22.559 1.00 94.06 172 SER A C 1
ATOM 1357 O O . SER A 1 172 ? -12.803 -27.669 23.106 1.00 94.06 172 SER A O 1
ATOM 1359 N N . TRP A 1 173 ? -13.880 -26.127 21.871 1.00 95.25 173 TRP A N 1
ATOM 1360 C CA . TRP A 1 173 ? -12.704 -25.293 21.670 1.00 95.25 173 TRP A CA 1
ATOM 1361 C C . TRP A 1 173 ? -12.236 -24.627 22.964 1.00 95.25 173 TRP A C 1
ATOM 1363 O O . TRP A 1 173 ? -11.037 -24.601 23.221 1.00 95.25 173 TRP A O 1
ATOM 1373 N N . LEU A 1 174 ? -13.152 -24.164 23.822 1.00 94.19 174 LEU A N 1
ATOM 1374 C CA . LEU A 1 174 ? -12.797 -23.611 25.133 1.00 94.19 174 LEU A CA 1
ATOM 1375 C C . LEU A 1 174 ? -12.101 -24.647 26.027 1.00 94.19 174 LEU A C 1
ATOM 1377 O O . LEU A 1 174 ? -11.105 -24.319 26.670 1.00 94.19 174 LEU A O 1
ATOM 1381 N N . SER A 1 175 ? -12.568 -25.901 26.030 1.00 94.12 175 SER A N 1
ATOM 1382 C CA . SER A 1 175 ? -11.876 -26.991 26.732 1.00 94.12 175 SER A CA 1
ATOM 1383 C C . SER A 1 175 ? -10.486 -27.250 26.150 1.00 94.12 175 SER A C 1
ATOM 1385 O O . SER A 1 175 ? -9.514 -27.275 26.898 1.00 94.12 175 SER A O 1
ATOM 1387 N N . ALA A 1 176 ? -10.366 -27.349 24.822 1.00 93.88 176 ALA A N 1
ATOM 1388 C CA . ALA A 1 176 ? -9.077 -27.557 24.162 1.00 93.88 176 ALA A CA 1
ATOM 1389 C C . ALA A 1 176 ? -8.090 -26.398 24.406 1.00 93.88 176 ALA A C 1
ATOM 1391 O O . ALA A 1 176 ? -6.894 -26.625 24.582 1.00 93.88 176 ALA A O 1
ATOM 1392 N N . MET A 1 177 ? -8.576 -25.154 24.441 1.00 93.31 177 MET A N 1
ATOM 1393 C CA . MET A 1 177 ? -7.775 -23.976 24.790 1.00 93.31 177 MET A CA 1
ATOM 1394 C C . MET A 1 177 ? -7.318 -24.006 26.249 1.00 93.31 177 MET A C 1
ATOM 1396 O O . MET A 1 177 ? -6.169 -23.661 26.530 1.00 93.31 177 MET A O 1
ATOM 1400 N N . GLY A 1 178 ? -8.187 -24.447 27.162 1.00 91.50 178 GLY A N 1
ATOM 1401 C CA . GLY A 1 178 ? -7.839 -24.671 28.564 1.00 91.50 178 GLY A CA 1
ATOM 1402 C C . GLY A 1 178 ? -6.735 -25.716 28.727 1.00 91.50 178 GLY A C 1
ATOM 1403 O O . GLY A 1 178 ? -5.787 -25.481 29.470 1.00 91.50 178 GLY A O 1
ATOM 1404 N N . ASP A 1 179 ? -6.808 -26.818 27.977 1.00 92.81 179 ASP A N 1
ATOM 1405 C CA . ASP A 1 179 ? -5.774 -27.861 27.969 1.00 92.81 179 ASP A CA 1
ATOM 1406 C C . ASP A 1 179 ? -4.454 -27.370 27.349 1.00 92.81 179 ASP A C 1
ATOM 1408 O O . ASP A 1 179 ? -3.370 -27.745 27.801 1.00 92.81 179 ASP A O 1
ATOM 1412 N N . TRP A 1 180 ? -4.526 -26.508 26.327 1.00 93.75 180 TRP A N 1
ATOM 1413 C CA . TRP A 1 180 ? -3.348 -25.900 25.703 1.00 93.75 180 TRP A CA 1
ATOM 1414 C C . TRP A 1 180 ? -2.609 -24.943 26.653 1.00 93.75 180 TRP A C 1
ATOM 1416 O O . TRP A 1 180 ? -1.379 -24.910 26.637 1.00 93.75 180 TRP A O 1
ATOM 1426 N N . ASN A 1 181 ? -3.335 -24.186 27.487 1.00 88.88 181 ASN A N 1
ATOM 1427 C CA . ASN A 1 181 ? -2.813 -23.341 28.575 1.00 88.88 181 ASN A CA 1
ATOM 1428 C C . ASN A 1 181 ? -1.567 -22.491 28.219 1.00 88.88 181 ASN A C 1
ATOM 1430 O O . ASN A 1 181 ? -0.613 -22.396 28.993 1.00 88.88 181 ASN A O 1
ATOM 1434 N N . GLY A 1 182 ? -1.518 -21.901 27.022 1.00 86.50 182 GLY A N 1
ATOM 1435 C CA . GLY A 1 182 ? -0.393 -21.050 26.618 1.00 86.50 182 GLY A CA 1
ATOM 1436 C C . GLY A 1 182 ? 0.878 -21.797 26.198 1.00 86.50 182 GLY A C 1
ATOM 1437 O O . GLY A 1 182 ? 1.933 -21.167 26.074 1.00 86.50 182 GLY A O 1
ATOM 1438 N N . ASN A 1 183 ? 0.823 -23.117 25.999 1.00 90.25 183 ASN A N 1
ATOM 1439 C CA . ASN A 1 183 ? 1.992 -23.918 25.650 1.00 90.25 183 ASN A CA 1
ATOM 1440 C C . ASN A 1 183 ? 2.517 -23.581 24.242 1.00 90.25 183 ASN A C 1
ATOM 1442 O O . ASN A 1 183 ? 1.976 -24.026 23.233 1.00 90.25 183 ASN A O 1
ATOM 1446 N N . LYS A 1 184 ? 3.628 -22.839 24.178 1.00 86.19 184 LYS A N 1
ATOM 1447 C CA . LYS A 1 184 ? 4.252 -22.390 22.920 1.00 86.19 184 LYS A CA 1
ATOM 1448 C C . LYS A 1 184 ? 4.848 -23.520 22.074 1.00 86.19 184 LYS A C 1
ATOM 1450 O O . LYS A 1 184 ? 5.076 -23.308 20.887 1.00 86.19 184 LYS A O 1
ATOM 1455 N N . ASP A 1 185 ? 5.080 -24.692 22.664 1.00 90.56 185 ASP A N 1
ATOM 1456 C CA . ASP A 1 185 ? 5.624 -25.866 21.973 1.00 90.56 185 ASP A CA 1
ATOM 1457 C C . ASP A 1 185 ? 4.521 -26.748 21.358 1.00 90.56 185 ASP A C 1
ATOM 1459 O O . ASP A 1 185 ? 4.806 -27.668 20.591 1.00 90.56 185 ASP A O 1
ATOM 1463 N N . ALA A 1 186 ? 3.252 -26.466 21.674 1.00 88.00 186 ALA A N 1
ATOM 1464 C CA . ALA A 1 186 ? 2.086 -27.133 21.113 1.00 88.00 186 ALA A CA 1
ATOM 1465 C C . ALA A 1 186 ? 1.317 -26.187 20.182 1.00 88.00 186 ALA A C 1
ATOM 1467 O O . ALA A 1 186 ? 1.185 -24.992 20.448 1.00 88.00 186 ALA A O 1
ATOM 1468 N N . ALA A 1 187 ? 0.770 -26.728 19.091 1.00 90.56 187 ALA A N 1
ATOM 1469 C CA . ALA A 1 187 ? -0.075 -25.952 18.193 1.00 90.56 187 ALA A CA 1
ATOM 1470 C C . ALA A 1 187 ? -1.340 -25.483 18.927 1.00 90.56 187 ALA A C 1
ATOM 1472 O O . ALA A 1 187 ? -2.033 -26.288 19.552 1.00 90.56 187 ALA A O 1
ATOM 1473 N N . GLN A 1 188 ? -1.641 -24.188 18.826 1.00 92.50 188 GLN A N 1
ATOM 1474 C CA . GLN A 1 188 ? -2.877 -23.632 19.364 1.00 92.50 188 GLN A CA 1
ATOM 1475 C C . GLN A 1 188 ? -4.089 -24.282 18.666 1.00 92.50 188 GLN A C 1
ATOM 1477 O O . GLN A 1 188 ? -4.085 -24.398 17.435 1.00 92.50 188 GLN A O 1
ATOM 1482 N N . PRO A 1 189 ? -5.132 -24.685 19.414 1.00 92.69 189 PRO A N 1
ATOM 1483 C CA . PRO A 1 189 ? -6.378 -25.176 18.834 1.00 92.69 189 PRO A CA 1
ATOM 1484 C C . PRO A 1 189 ? -6.986 -24.185 17.830 1.00 92.69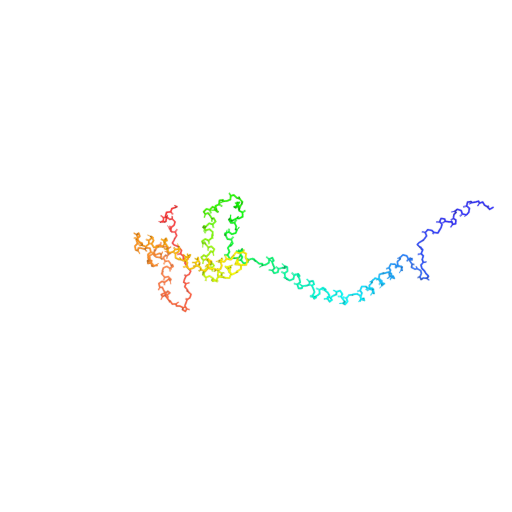 189 PRO A C 1
ATOM 1486 O O . PRO A 1 189 ? -7.121 -22.995 18.126 1.00 92.69 189 PRO A O 1
ATOM 1489 N N . ILE A 1 190 ? -7.387 -24.679 16.654 1.00 93.38 190 ILE A N 1
ATOM 1490 C CA . ILE A 1 190 ? -8.076 -23.877 15.630 1.00 93.38 190 ILE A CA 1
ATOM 1491 C C . ILE A 1 190 ? -9.388 -23.356 16.216 1.00 93.38 190 ILE A C 1
ATOM 1493 O O . ILE A 1 190 ? -10.141 -24.134 16.790 1.00 93.38 190 ILE A O 1
ATOM 1497 N N . PHE A 1 191 ? -9.656 -22.058 16.065 1.00 92.75 191 PHE A N 1
ATOM 1498 C CA . PHE A 1 191 ? -10.872 -21.434 16.580 1.00 92.75 191 PHE A CA 1
ATOM 1499 C C . PHE A 1 191 ? -12.139 -22.100 16.027 1.00 92.75 191 PHE A C 1
ATOM 1501 O O . PHE A 1 191 ? -12.347 -22.135 14.813 1.00 92.75 191 PHE A O 1
ATOM 1508 N N . GLU A 1 192 ? -13.003 -22.576 16.926 1.00 93.19 192 GLU A N 1
ATOM 1509 C CA . GLU A 1 192 ? -14.347 -23.052 16.598 1.00 93.19 192 GLU A CA 1
ATOM 1510 C C . GLU A 1 192 ? -15.377 -22.129 17.253 1.00 93.19 192 GLU A C 1
ATOM 1512 O O . GLU A 1 192 ? -15.440 -22.018 18.480 1.00 93.19 192 GLU A O 1
ATOM 1517 N N . ALA A 1 193 ? -16.203 -21.474 16.437 1.00 91.12 193 ALA A N 1
ATOM 1518 C CA . ALA A 1 193 ? -17.305 -20.666 16.943 1.00 91.12 193 ALA A CA 1
ATOM 1519 C C . ALA A 1 193 ? -18.420 -21.559 17.516 1.00 91.12 193 ALA A C 1
ATOM 1521 O O . ALA A 1 193 ? -18.669 -22.662 17.022 1.00 91.12 193 ALA A O 1
ATOM 1522 N N . ARG A 1 194 ? -19.134 -21.086 18.541 1.00 92.25 194 ARG A N 1
ATOM 1523 C CA . ARG A 1 194 ? -20.350 -21.759 19.028 1.00 92.25 194 ARG A CA 1
ATOM 1524 C C . ARG A 1 194 ? -21.446 -21.759 17.963 1.00 92.25 194 ARG A C 1
ATOM 1526 O O . ARG A 1 194 ? -21.604 -20.796 17.217 1.00 92.25 194 ARG A O 1
ATOM 1533 N N . GLY A 1 195 ? -22.219 -22.842 17.903 1.00 87.38 195 GLY A N 1
ATOM 1534 C CA . GLY A 1 195 ? -23.232 -23.039 16.859 1.00 87.38 195 GLY A CA 1
ATOM 1535 C C . GLY A 1 195 ? -24.403 -22.051 16.911 1.00 87.38 195 GLY A C 1
ATOM 1536 O O . GLY A 1 195 ? -25.067 -21.840 15.904 1.00 87.38 195 GLY A O 1
ATOM 1537 N N . ASP A 1 196 ? -24.640 -21.427 18.062 1.00 86.06 196 ASP A N 1
ATOM 1538 C CA . ASP A 1 196 ? -25.696 -20.446 18.314 1.00 86.06 196 ASP A CA 1
ATOM 1539 C C . ASP A 1 196 ? -25.211 -18.990 18.218 1.00 86.06 196 ASP A C 1
ATOM 1541 O O . ASP A 1 196 ? -25.994 -18.075 18.471 1.00 86.06 196 ASP A O 1
ATOM 1545 N N . ILE A 1 197 ? -23.959 -18.743 17.810 1.00 82.62 197 ILE A N 1
ATOM 1546 C CA . ILE A 1 197 ? -23.356 -17.398 17.808 1.00 82.62 197 ILE A CA 1
ATOM 1547 C C . ILE A 1 197 ? -24.191 -16.368 17.038 1.00 82.62 197 ILE A C 1
ATOM 1549 O O . ILE A 1 197 ? -24.347 -15.233 17.481 1.00 82.62 197 ILE A O 1
ATOM 1553 N N . ALA A 1 198 ? -24.786 -16.787 15.919 1.00 77.12 198 ALA A N 1
ATOM 1554 C CA . ALA A 1 198 ? -25.598 -15.933 15.060 1.00 77.12 198 ALA A CA 1
ATOM 1555 C C . ALA A 1 198 ? -26.899 -15.467 15.733 1.00 77.12 198 ALA A C 1
ATOM 1557 O O . ALA A 1 198 ? -27.466 -14.469 15.320 1.00 77.12 198 ALA A O 1
ATOM 1558 N N . SER A 1 199 ? -27.369 -16.165 16.773 1.00 77.19 199 SER A N 1
ATOM 1559 C CA . SER A 1 199 ? -28.543 -15.747 17.554 1.00 77.19 199 SER A CA 1
ATOM 1560 C C . SER A 1 199 ? -28.213 -14.752 18.672 1.00 77.19 199 SER A C 1
ATOM 1562 O O . SER A 1 199 ? -29.119 -14.176 19.270 1.00 77.19 199 SER A O 1
ATOM 1564 N N . ILE A 1 200 ? -26.923 -14.575 18.972 1.00 73.38 200 ILE A N 1
ATOM 1565 C CA . ILE A 1 200 ? -26.417 -13.747 20.075 1.00 73.38 200 ILE A CA 1
ATOM 1566 C C . ILE A 1 200 ? -25.848 -12.425 19.543 1.00 73.38 200 ILE A C 1
ATOM 1568 O O . ILE A 1 200 ? -25.879 -11.413 20.243 1.00 73.38 200 ILE A O 1
ATOM 1572 N N . LEU A 1 201 ? -25.331 -12.422 18.313 1.00 67.00 201 LEU A N 1
ATOM 1573 C CA . LEU A 1 201 ? -24.841 -11.214 17.660 1.00 67.00 201 LEU A CA 1
ATOM 1574 C C . LEU A 1 201 ? -25.987 -10.475 16.946 1.00 67.00 201 LEU A C 1
ATOM 1576 O O . LEU A 1 201 ? -26.876 -11.131 16.403 1.00 67.00 201 LEU A O 1
ATOM 1580 N N . PRO A 1 202 ? -25.984 -9.128 16.941 1.00 60.53 202 PRO A N 1
ATOM 1581 C CA . PRO A 1 202 ? -26.917 -8.360 16.124 1.00 60.53 202 PRO A CA 1
ATOM 1582 C C . PRO A 1 202 ? -26.737 -8.703 14.636 1.00 60.53 202 PRO A C 1
ATOM 1584 O O . PRO A 1 202 ? -25.599 -8.868 14.189 1.00 60.53 202 PRO A O 1
ATOM 1587 N N . GLU A 1 203 ? -27.851 -8.799 13.900 1.00 52.16 203 GLU A N 1
ATOM 1588 C CA . GLU A 1 203 ? -27.862 -8.884 12.427 1.00 52.16 203 GLU A CA 1
ATOM 1589 C C . GLU A 1 203 ? -27.365 -7.592 11.763 1.00 52.16 203 GLU A C 1
ATOM 1591 O O . GLU A 1 203 ? -27.683 -6.491 12.278 1.00 52.16 203 GLU A O 1
#